Protein AF-A0A431K4P3-F1 (afdb_monomer_lite)

Secondary structure (DSSP, 8-state):
---------------SHHHHHHHHHHHHHHHHHHHH-SEEEEEESSHHHHHHHHHHHHHHHHHGGGS--TTS----EEEE-TTTTTSPEEEEETTEEEEES-TTTTHHHHTTT-SEEEEE--HHHHHH-HHHHHHHHHHHHHTT-EEEEEES-SHHHHTS----EEEEE-SSSS-----HHHHHHHHHHHHHHHHHHHHT----------

Sequence (210 aa):
MAPSISNDDEQQYPESSGLEDAKTQLDEAVHDAAASAQVLIFQCAHAQDRFTLGEHLSSQANTGHHQQREDQWPVDAYLDLSGHPDKPARCIVRGMVGYWRDLADGLPKALAGTSVLAIDAPEHMLDVMPVRLTRFIQWCVQRRIMVVVLVSETDRVLGLDLRGICVRTDSVLGNAGLHLDRLRDEALAVIAAAAAAAAKDPHQPTGDAT

Structure (mmCIF, N/CA/C/O backbone):
data_AF-A0A431K4P3-F1
#
_entry.id   AF-A0A431K4P3-F1
#
loop_
_atom_site.group_PDB
_atom_site.id
_atom_site.type_symbol
_atom_site.label_atom_id
_atom_site.label_alt_id
_atom_site.label_comp_id
_atom_site.label_asym_id
_atom_site.label_entity_id
_atom_site.label_seq_id
_atom_site.pdbx_PDB_ins_code
_atom_site.Cartn_x
_atom_site.Cartn_y
_atom_site.Cartn_z
_atom_site.occupancy
_atom_site.B_iso_or_equiv
_atom_site.auth_seq_id
_atom_site.auth_comp_id
_atom_site.auth_asym_id
_atom_site.auth_atom_id
_atom_site.pdbx_PDB_model_num
ATOM 1 N N . MET A 1 1 ? 31.086 44.481 -26.607 1.00 40.34 1 MET A N 1
ATOM 2 C CA . MET A 1 1 ? 29.851 43.896 -27.166 1.00 40.34 1 MET A CA 1
ATOM 3 C C . MET A 1 1 ? 29.844 42.425 -26.793 1.00 40.34 1 MET A C 1
ATOM 5 O O . MET A 1 1 ? 30.632 41.677 -27.349 1.00 40.34 1 MET A O 1
ATOM 9 N N . ALA A 1 2 ? 29.060 42.054 -25.783 1.00 36.22 2 ALA A N 1
ATOM 10 C CA . ALA A 1 2 ? 28.816 40.665 -25.394 1.00 36.22 2 ALA A CA 1
ATOM 11 C C . ALA A 1 2 ? 27.353 40.338 -25.746 1.00 36.22 2 ALA A C 1
ATOM 13 O O . ALA A 1 2 ? 26.522 41.245 -25.632 1.00 36.22 2 ALA A O 1
ATOM 14 N N . PRO A 1 3 ? 27.030 39.123 -26.218 1.00 41.56 3 PRO A N 1
ATOM 15 C CA . PRO A 1 3 ? 25.666 38.783 -26.592 1.00 41.56 3 PRO A CA 1
ATOM 16 C C . PRO A 1 3 ? 24.817 38.542 -25.339 1.00 41.56 3 PRO A C 1
ATOM 18 O O . PRO A 1 3 ? 25.223 37.824 -24.426 1.00 41.56 3 PRO A O 1
ATOM 21 N N . SER A 1 4 ? 23.637 39.159 -25.311 1.00 40.53 4 SER A N 1
ATOM 22 C CA . SER A 1 4 ? 22.581 38.880 -24.342 1.00 40.53 4 SER A CA 1
ATOM 23 C C . SER A 1 4 ? 21.963 37.520 -24.655 1.00 40.53 4 SER A C 1
ATOM 25 O O . SER A 1 4 ? 21.449 37.317 -25.752 1.00 40.53 4 SER A O 1
ATOM 27 N N . ILE A 1 5 ? 22.023 36.595 -23.700 1.00 39.78 5 ILE A N 1
ATOM 28 C CA . ILE A 1 5 ? 21.270 35.342 -23.739 1.00 39.78 5 ILE A CA 1
ATOM 29 C C . ILE A 1 5 ? 19.970 35.623 -22.983 1.00 39.78 5 ILE A C 1
ATOM 31 O O . ILE A 1 5 ? 19.994 35.816 -21.768 1.00 39.78 5 ILE A O 1
ATOM 35 N N . SER A 1 6 ? 18.861 35.736 -23.716 1.00 40.97 6 SER A N 1
ATOM 36 C CA . SER A 1 6 ? 17.519 35.698 -23.133 1.00 40.97 6 SER A CA 1
ATOM 37 C C . SER A 1 6 ? 17.274 34.290 -22.602 1.00 40.97 6 SER A C 1
ATOM 39 O O . SER A 1 6 ? 17.233 33.342 -23.380 1.00 40.97 6 SER A O 1
ATOM 41 N N . ASN A 1 7 ? 17.132 34.165 -21.285 1.00 43.28 7 ASN A N 1
ATOM 42 C CA . ASN A 1 7 ? 16.546 32.991 -20.649 1.00 43.28 7 ASN A CA 1
ATOM 43 C C . ASN A 1 7 ? 15.033 33.222 -20.571 1.00 43.28 7 ASN A C 1
ATOM 45 O O . ASN A 1 7 ? 14.545 33.666 -19.540 1.00 43.28 7 ASN A O 1
ATOM 49 N N . ASP A 1 8 ? 14.328 32.953 -21.666 1.00 47.56 8 ASP A N 1
ATOM 50 C CA . ASP A 1 8 ? 12.864 32.861 -21.703 1.00 47.56 8 ASP A CA 1
ATOM 51 C C . ASP A 1 8 ? 12.493 31.502 -22.308 1.00 47.56 8 ASP A C 1
ATOM 53 O O . ASP A 1 8 ? 12.030 31.408 -23.437 1.00 47.56 8 ASP A O 1
ATOM 57 N N . ASP A 1 9 ? 12.765 30.441 -21.552 1.00 41.78 9 ASP A N 1
ATOM 58 C CA . ASP A 1 9 ? 12.194 29.108 -21.759 1.00 41.78 9 ASP A CA 1
ATOM 59 C C . ASP A 1 9 ? 11.863 28.533 -20.371 1.00 41.78 9 ASP A C 1
ATOM 61 O O . ASP A 1 9 ? 12.439 27.550 -19.903 1.00 41.78 9 ASP A O 1
ATOM 65 N N . GLU A 1 10 ? 10.933 29.187 -19.665 1.00 39.03 10 GLU A N 1
ATOM 66 C CA . GLU A 1 10 ? 10.153 28.504 -18.633 1.00 39.03 10 GLU A CA 1
ATOM 67 C C . GLU A 1 10 ? 9.250 27.494 -19.349 1.00 39.03 10 GLU A C 1
ATOM 69 O O . GLU A 1 10 ? 8.136 27.793 -19.778 1.00 39.03 10 GLU A O 1
ATOM 74 N N . GLN A 1 11 ? 9.768 26.277 -19.522 1.00 37.75 11 GLN A N 1
ATOM 75 C CA . GLN A 1 11 ? 8.959 25.119 -19.873 1.00 37.75 11 GLN A CA 1
ATOM 76 C C . GLN A 1 11 ? 7.927 24.906 -18.766 1.00 37.75 11 GLN A C 1
ATOM 78 O O . GLN A 1 11 ? 8.226 24.406 -17.683 1.00 37.75 11 GLN A O 1
ATOM 83 N N . GLN A 1 12 ? 6.700 25.322 -19.049 1.00 35.88 12 GLN A N 1
ATOM 84 C CA . GLN A 1 12 ? 5.538 25.100 -18.209 1.00 35.88 12 GLN A CA 1
ATOM 85 C C . GLN A 1 12 ? 5.173 23.610 -18.290 1.00 35.88 12 GLN A C 1
ATOM 87 O O . GLN A 1 12 ? 4.535 23.160 -19.242 1.00 35.88 12 GLN A O 1
ATOM 92 N N . TYR A 1 13 ? 5.636 22.823 -17.318 1.00 39.59 13 TYR A N 1
ATOM 93 C CA . TYR A 1 13 ? 5.216 21.432 -17.163 1.00 39.59 13 TYR A CA 1
ATOM 94 C C . TYR A 1 13 ? 3.733 21.389 -16.738 1.00 39.59 13 TYR A C 1
ATOM 96 O O . TYR A 1 13 ? 3.335 22.136 -15.838 1.00 39.59 13 TYR A O 1
ATOM 104 N N . PRO A 1 14 ? 2.885 20.535 -17.339 1.00 39.19 14 PRO A N 1
ATOM 105 C CA . PRO A 1 14 ? 1.497 20.386 -16.918 1.00 39.19 14 PRO A CA 1
ATOM 106 C C . PRO A 1 14 ? 1.437 19.464 -15.685 1.00 39.19 14 PRO A C 1
ATOM 108 O O . PRO A 1 14 ? 1.146 18.282 -15.812 1.00 39.19 14 PRO A O 1
ATOM 111 N N . GLU A 1 15 ? 1.772 19.965 -14.491 1.00 44.50 15 GLU A N 1
ATOM 112 C CA . GLU A 1 15 ? 1.953 19.109 -13.297 1.00 44.50 15 GLU A CA 1
ATOM 113 C C . GLU A 1 15 ? 0.731 18.962 -12.372 1.00 44.50 15 GLU A C 1
ATOM 115 O O . GLU A 1 15 ? 0.772 18.141 -11.460 1.00 44.50 15 GLU A O 1
ATOM 120 N N . SER A 1 16 ? -0.369 19.703 -12.548 1.00 50.69 16 SER A N 1
ATOM 121 C CA . SER A 1 16 ? -1.383 19.790 -11.477 1.00 50.69 16 SER A CA 1
ATOM 122 C C . SER A 1 16 ? -2.697 19.043 -11.697 1.00 50.69 16 SER A C 1
ATOM 124 O O . SER A 1 16 ? -3.307 18.641 -10.710 1.00 50.69 16 SER A O 1
ATOM 126 N N . SER A 1 17 ? -3.165 18.836 -12.932 1.00 56.09 17 SER A N 1
ATOM 127 C CA . SER A 1 17 ? -4.518 18.281 -13.135 1.00 56.09 17 SER A CA 1
ATOM 128 C C . SER A 1 17 ? -4.618 16.824 -12.710 1.00 56.09 17 SER A C 1
ATOM 130 O O . SER A 1 17 ? -5.652 16.361 -12.255 1.00 56.09 17 SER A O 1
ATOM 132 N N . GLY A 1 18 ? -3.516 16.101 -12.819 1.00 61.09 18 GLY A N 1
ATOM 133 C CA . GLY A 1 18 ? -3.587 14.670 -12.744 1.00 61.09 18 GLY A CA 1
ATOM 134 C C . GLY A 1 18 ? -3.321 14.010 -11.421 1.00 61.09 18 GLY A C 1
ATOM 135 O O . GLY A 1 18 ? -3.970 13.034 -11.058 1.00 61.09 18 GLY A O 1
ATOM 136 N N . LEU A 1 19 ? -2.393 14.558 -10.654 1.00 64.50 19 LEU A N 1
ATOM 137 C CA . LEU A 1 19 ? -2.217 14.081 -9.297 1.00 64.50 19 LEU A CA 1
ATOM 138 C C . LEU A 1 19 ? -3.533 14.198 -8.506 1.00 64.50 19 LEU A C 1
ATOM 140 O O . LEU A 1 19 ? -3.860 13.304 -7.733 1.00 64.50 19 LEU A O 1
ATOM 144 N N . GLU A 1 20 ? -4.298 15.269 -8.724 1.00 69.50 20 GLU A N 1
ATOM 145 C CA . GLU A 1 20 ? -5.609 15.458 -8.096 1.00 69.50 20 GLU A CA 1
ATOM 146 C C . GLU A 1 20 ? -6.648 14.439 -8.587 1.00 69.50 20 GLU A C 1
ATOM 148 O O . GLU A 1 20 ? -7.388 13.890 -7.770 1.00 69.50 20 GLU A O 1
ATOM 153 N N . ASP A 1 21 ? -6.647 14.097 -9.877 1.00 67.94 21 ASP A N 1
ATOM 154 C CA . ASP A 1 21 ? -7.503 13.032 -10.412 1.00 67.94 21 ASP A CA 1
ATOM 155 C C . ASP A 1 21 ? -7.153 11.664 -9.804 1.00 67.94 21 ASP A C 1
ATOM 157 O O . ASP A 1 21 ? -8.038 10.926 -9.377 1.00 67.94 21 ASP A O 1
ATOM 161 N N . ALA A 1 22 ? -5.863 11.329 -9.705 1.00 66.62 22 ALA A N 1
ATOM 162 C CA . ALA A 1 22 ? -5.399 10.067 -9.127 1.00 66.62 22 ALA A CA 1
ATOM 163 C C . ALA A 1 22 ? -5.716 9.960 -7.627 1.00 66.62 22 ALA A C 1
ATOM 165 O O . ALA A 1 22 ? -6.103 8.893 -7.155 1.00 66.62 22 ALA A O 1
ATOM 166 N N . LYS A 1 23 ? -5.590 11.067 -6.882 1.00 71.81 23 LYS A N 1
ATOM 167 C CA . LYS A 1 23 ? -6.019 11.151 -5.478 1.00 71.81 23 LYS A CA 1
ATOM 168 C C . LYS A 1 23 ? -7.516 10.913 -5.345 1.00 71.81 23 LYS A C 1
ATOM 170 O O . LYS A 1 23 ? -7.914 10.067 -4.557 1.00 71.81 23 LYS A O 1
ATOM 175 N N . THR A 1 24 ? -8.318 11.602 -6.156 1.00 72.69 24 THR A N 1
ATOM 176 C CA . THR A 1 24 ? -9.780 11.460 -6.149 1.00 72.69 24 THR A CA 1
ATOM 177 C C . THR A 1 24 ? -10.187 10.017 -6.445 1.00 72.69 24 THR A C 1
ATOM 179 O O . THR A 1 24 ? -10.968 9.430 -5.705 1.00 72.69 24 THR A O 1
ATOM 182 N N . GLN A 1 25 ? -9.591 9.402 -7.470 1.00 69.62 25 GLN A N 1
ATOM 183 C CA . GLN A 1 25 ? -9.840 8.000 -7.814 1.00 69.62 25 GLN A CA 1
ATOM 184 C C . GLN A 1 25 ? -9.421 7.040 -6.700 1.00 69.62 25 GLN A C 1
ATOM 186 O O . GLN A 1 25 ? -10.107 6.048 -6.455 1.00 69.62 25 GLN A O 1
ATOM 191 N N . LEU A 1 26 ? -8.293 7.306 -6.036 1.00 73.31 26 LEU A N 1
ATOM 192 C CA . LEU A 1 26 ? -7.864 6.508 -4.898 1.00 73.31 26 LEU A CA 1
ATOM 193 C C . LEU A 1 26 ? -8.853 6.646 -3.737 1.00 73.31 26 LEU A C 1
ATOM 195 O O . LEU A 1 26 ? -9.257 5.627 -3.194 1.00 73.31 26 LEU A O 1
ATOM 199 N N . ASP A 1 27 ? -9.269 7.861 -3.383 1.00 73.25 27 ASP A N 1
ATOM 200 C CA . ASP A 1 27 ? -10.229 8.109 -2.302 1.00 73.25 27 ASP A CA 1
ATOM 201 C C . ASP A 1 27 ? -11.578 7.416 -2.574 1.00 73.25 27 ASP A C 1
ATOM 203 O O . ASP A 1 27 ? -12.105 6.729 -1.696 1.00 73.25 27 ASP A O 1
ATOM 207 N N . GLU A 1 28 ? -12.102 7.509 -3.801 1.00 72.06 28 GLU A N 1
ATOM 208 C CA . GLU A 1 28 ? -13.325 6.811 -4.227 1.00 72.06 28 GLU A CA 1
ATOM 209 C C . GLU A 1 28 ? -13.169 5.287 -4.144 1.00 72.06 28 GLU A C 1
ATOM 211 O O . GLU A 1 28 ? -13.975 4.599 -3.513 1.00 72.06 28 GLU A O 1
ATOM 216 N N . ALA A 1 29 ? -12.090 4.748 -4.718 1.00 69.81 29 ALA A N 1
ATOM 217 C CA . ALA A 1 29 ? -11.811 3.317 -4.698 1.00 69.81 29 ALA A CA 1
ATOM 218 C C . ALA A 1 29 ? -11.619 2.786 -3.276 1.00 69.81 29 ALA A C 1
ATOM 220 O O . ALA A 1 29 ? -12.004 1.657 -2.962 1.00 69.81 29 ALA A O 1
ATOM 221 N N . VAL A 1 30 ? -11.010 3.593 -2.410 1.00 69.12 30 VAL A N 1
ATOM 222 C CA . VAL A 1 30 ? -10.810 3.262 -1.010 1.00 69.12 30 VAL A CA 1
ATOM 223 C C . VAL A 1 30 ? -12.144 3.270 -0.263 1.00 69.12 30 VAL A C 1
ATOM 225 O O . VAL A 1 30 ? -12.392 2.358 0.523 1.00 69.12 30 VAL A O 1
ATOM 228 N N . HIS A 1 31 ? -13.032 4.223 -0.542 1.00 71.75 31 HIS A N 1
ATOM 229 C CA . HIS A 1 31 ? -14.379 4.248 0.024 1.00 71.75 31 HIS A CA 1
ATOM 230 C C . HIS A 1 31 ? -15.193 3.003 -0.375 1.00 71.75 31 HIS A C 1
ATOM 232 O O . HIS A 1 31 ? -15.767 2.324 0.483 1.00 71.75 31 HIS A O 1
ATOM 238 N N . ASP A 1 32 ? -15.172 2.644 -1.660 1.00 66.25 32 ASP A N 1
ATOM 239 C CA . ASP A 1 32 ? -15.864 1.466 -2.195 1.00 66.25 32 ASP A CA 1
ATOM 240 C C . ASP A 1 32 ? -15.286 0.156 -1.645 1.00 66.25 32 ASP A C 1
ATOM 242 O O . ASP A 1 32 ? -16.020 -0.770 -1.265 1.00 66.25 32 ASP A O 1
ATOM 246 N N . ALA A 1 33 ? -13.957 0.071 -1.560 1.00 65.50 33 ALA A N 1
ATOM 247 C CA . ALA A 1 33 ? -13.279 -1.070 -0.971 1.00 65.50 33 ALA A CA 1
ATOM 248 C C . ALA A 1 33 ? -13.563 -1.154 0.531 1.00 65.50 33 ALA A C 1
ATOM 250 O O . ALA A 1 33 ? -13.959 -2.215 0.991 1.00 65.50 33 ALA A O 1
ATOM 251 N N . ALA A 1 34 ? -13.526 -0.072 1.305 1.00 66.00 34 ALA A N 1
ATOM 252 C CA . ALA A 1 34 ? -13.855 -0.121 2.732 1.00 66.00 34 ALA A CA 1
ATOM 253 C C . ALA A 1 34 ? -15.234 -0.762 3.014 1.00 66.00 34 ALA A C 1
ATOM 255 O O . ALA A 1 34 ? -15.400 -1.452 4.025 1.00 66.00 34 ALA A O 1
ATOM 256 N N . ALA A 1 35 ? -16.198 -0.605 2.098 1.00 65.19 35 ALA A N 1
ATOM 257 C CA . ALA A 1 35 ? -17.514 -1.235 2.177 1.00 65.19 35 ALA A CA 1
ATOM 258 C C . ALA A 1 35 ? -17.552 -2.720 1.750 1.00 65.19 35 ALA A C 1
ATOM 260 O O . ALA A 1 35 ? -18.448 -3.452 2.180 1.00 65.19 35 ALA A O 1
ATOM 261 N N . SER A 1 36 ? -16.620 -3.187 0.910 1.00 64.31 36 SER A N 1
ATOM 262 C CA . SER A 1 36 ? -16.746 -4.467 0.184 1.00 64.31 36 SER A CA 1
ATOM 263 C C . SER A 1 36 ? -15.488 -5.359 0.134 1.00 64.31 36 SER A C 1
ATOM 265 O O . SER A 1 36 ? -15.610 -6.573 -0.050 1.00 64.31 36 SER A O 1
ATOM 267 N N . ALA A 1 37 ? -14.293 -4.808 0.350 1.00 62.53 37 ALA A N 1
ATOM 268 C CA . ALA A 1 37 ? -12.992 -5.470 0.288 1.00 62.53 37 ALA A CA 1
ATOM 269 C C . ALA A 1 37 ? -11.938 -4.830 1.217 1.00 62.53 37 ALA A C 1
ATOM 271 O O . ALA A 1 37 ? -11.748 -3.626 1.280 1.00 62.53 37 ALA A O 1
ATOM 272 N N . GLN A 1 38 ? -11.148 -5.653 1.904 1.00 77.25 38 GLN A N 1
ATOM 273 C CA . GLN A 1 38 ? -10.113 -5.150 2.824 1.00 77.25 38 GLN A CA 1
ATOM 274 C C . GLN A 1 38 ? -8.743 -4.949 2.154 1.00 77.25 38 GLN A C 1
ATOM 276 O O . GLN A 1 38 ? -7.792 -4.547 2.821 1.00 77.25 38 GLN A O 1
ATOM 281 N N . VAL A 1 39 ? -8.635 -5.243 0.855 1.00 83.75 39 VAL A N 1
ATOM 282 C CA . VAL A 1 39 ? -7.426 -5.043 0.048 1.00 83.75 39 VAL A CA 1
ATOM 283 C C . VAL A 1 39 ? -7.808 -4.305 -1.229 1.00 83.75 39 VAL A C 1
ATOM 285 O O . VAL A 1 39 ? -8.701 -4.747 -1.952 1.00 83.75 39 VAL A O 1
ATOM 288 N N . LEU A 1 40 ? -7.108 -3.212 -1.507 1.00 84.31 40 LEU A N 1
ATOM 289 C CA . LEU A 1 40 ? -7.169 -2.445 -2.740 1.00 84.31 40 LEU A CA 1
ATOM 290 C C . LEU A 1 40 ? -5.795 -2.505 -3.411 1.00 84.31 40 LEU A C 1
ATOM 292 O O . LEU A 1 40 ? -4.793 -2.160 -2.795 1.00 84.31 40 LEU A O 1
ATOM 296 N N . ILE A 1 41 ? -5.737 -2.938 -4.664 1.00 84.25 41 ILE A N 1
ATOM 297 C CA . ILE A 1 41 ? -4.525 -2.927 -5.485 1.00 84.25 41 ILE A CA 1
ATOM 298 C C . ILE A 1 41 ? -4.677 -1.782 -6.474 1.00 84.25 41 ILE A C 1
ATOM 300 O O . ILE A 1 41 ? -5.547 -1.836 -7.340 1.00 84.25 41 ILE A O 1
ATOM 304 N N . PHE A 1 42 ? -3.842 -0.762 -6.347 1.00 83.69 42 PHE A N 1
ATOM 305 C CA . PHE A 1 42 ? -3.864 0.414 -7.197 1.00 83.69 42 PHE A CA 1
ATOM 306 C C . PHE A 1 42 ? -2.677 0.361 -8.158 1.00 83.69 42 PHE A C 1
ATOM 308 O O . PHE A 1 42 ? -1.520 0.482 -7.749 1.00 83.69 42 PHE A O 1
ATOM 315 N N . GLN A 1 43 ? -2.962 0.125 -9.437 1.00 82.94 43 GLN A N 1
ATOM 316 C CA . GLN A 1 43 ? -1.948 0.129 -10.481 1.00 82.94 43 GLN A CA 1
ATOM 317 C C . GLN A 1 43 ? -1.781 1.529 -11.042 1.00 82.94 43 GLN A C 1
ATOM 319 O O . GLN A 1 43 ? -2.727 2.076 -11.608 1.00 82.94 43 GLN A O 1
ATOM 324 N N . CYS A 1 44 ? -0.561 2.046 -10.971 1.00 75.81 44 CYS A N 1
ATOM 325 C CA . CYS A 1 44 ? -0.170 3.238 -11.704 1.00 75.81 44 CYS A CA 1
ATOM 326 C C . CYS A 1 44 ? 0.490 2.826 -13.021 1.00 75.81 44 CYS A C 1
ATOM 328 O O . CYS A 1 44 ? 1.469 2.079 -13.011 1.00 75.81 44 CYS A O 1
ATOM 330 N N . ALA A 1 45 ? -0.009 3.333 -14.149 1.00 69.69 45 ALA A N 1
ATOM 331 C CA . ALA A 1 45 ? 0.592 3.063 -15.457 1.00 69.69 45 ALA A CA 1
ATOM 332 C C . ALA A 1 45 ? 2.041 3.570 -15.580 1.00 69.69 45 ALA A C 1
ATOM 334 O O . ALA A 1 45 ? 2.837 2.956 -16.290 1.00 69.69 45 ALA A O 1
ATOM 335 N N . HIS A 1 46 ? 2.403 4.648 -14.871 1.00 73.81 46 HIS A N 1
ATOM 336 C CA . HIS A 1 46 ? 3.768 5.180 -14.855 1.00 73.81 46 HIS A CA 1
ATOM 337 C C . HIS A 1 46 ? 4.388 5.149 -13.464 1.00 73.81 46 HIS A C 1
ATOM 339 O O . HIS A 1 46 ? 3.750 5.463 -12.458 1.00 73.81 46 HIS A O 1
ATOM 345 N N . ALA A 1 47 ? 5.692 4.867 -13.423 1.00 76.69 47 ALA A N 1
ATOM 346 C CA . ALA A 1 47 ? 6.476 4.893 -12.191 1.00 76.69 47 ALA A CA 1
ATOM 347 C C . ALA A 1 47 ? 6.460 6.274 -11.511 1.00 76.69 47 ALA A C 1
ATOM 349 O O . ALA A 1 47 ? 6.486 6.347 -10.285 1.00 76.69 47 ALA A O 1
ATOM 350 N N . GLN A 1 48 ? 6.384 7.356 -12.294 1.00 78.62 48 GLN A N 1
ATOM 351 C CA . GLN A 1 48 ? 6.297 8.717 -11.763 1.00 78.62 48 GLN A CA 1
ATOM 352 C C . GLN A 1 48 ? 4.970 8.962 -11.032 1.00 78.62 48 GLN A C 1
ATOM 354 O O . GLN A 1 48 ? 4.977 9.534 -9.948 1.00 78.62 48 GLN A O 1
ATOM 359 N N . ASP A 1 49 ? 3.850 8.482 -11.578 1.00 76.69 49 ASP A N 1
ATOM 360 C CA . ASP A 1 49 ? 2.534 8.620 -10.943 1.00 76.69 49 ASP A CA 1
ATOM 361 C C . ASP A 1 49 ? 2.485 7.832 -9.631 1.00 76.69 49 ASP A C 1
ATOM 363 O O . ASP A 1 49 ? 2.016 8.340 -8.612 1.00 76.69 49 ASP A O 1
ATOM 367 N N . ARG A 1 50 ? 3.050 6.613 -9.627 1.00 85.19 50 ARG A N 1
ATOM 368 C CA . ARG A 1 50 ? 3.237 5.823 -8.402 1.00 85.19 50 ARG A CA 1
ATOM 369 C C . ARG A 1 50 ? 4.065 6.582 -7.375 1.00 85.19 50 ARG A C 1
ATOM 371 O O . ARG A 1 50 ? 3.657 6.662 -6.225 1.00 85.19 50 ARG A O 1
ATOM 378 N N . PHE A 1 51 ? 5.198 7.147 -7.790 1.00 83.62 51 PHE A N 1
ATOM 379 C CA . PHE A 1 51 ? 6.081 7.898 -6.904 1.00 83.62 51 PHE A CA 1
ATOM 380 C C . PHE A 1 51 ? 5.362 9.097 -6.277 1.00 83.62 51 PHE A C 1
ATOM 382 O O . PHE A 1 51 ? 5.369 9.251 -5.059 1.00 83.62 51 PHE A O 1
ATOM 389 N N . THR A 1 52 ? 4.685 9.915 -7.085 1.00 83.19 52 THR A N 1
ATOM 390 C CA . THR A 1 52 ? 3.971 11.094 -6.585 1.00 83.19 52 THR A CA 1
ATOM 391 C C . THR A 1 52 ? 2.805 10.706 -5.664 1.00 83.19 52 THR A C 1
ATOM 393 O O . THR A 1 52 ? 2.583 11.360 -4.642 1.00 83.19 52 THR A O 1
ATOM 396 N N . LEU A 1 53 ? 2.081 9.625 -5.972 1.00 84.25 53 LEU A N 1
ATOM 397 C CA . LEU A 1 53 ? 1.029 9.102 -5.099 1.00 84.25 53 LEU A CA 1
ATOM 398 C C . LEU A 1 53 ? 1.604 8.531 -3.792 1.00 84.25 53 LEU A C 1
ATOM 400 O O . LEU A 1 53 ? 1.068 8.796 -2.717 1.00 84.25 53 LEU A O 1
ATOM 404 N N . GLY A 1 54 ? 2.725 7.814 -3.862 1.00 88.62 54 GLY A N 1
ATOM 405 C CA . GLY A 1 54 ? 3.457 7.313 -2.701 1.00 88.62 54 GLY A CA 1
ATOM 406 C C . GLY A 1 54 ? 3.914 8.441 -1.775 1.00 88.62 54 GLY A C 1
ATOM 407 O O . GLY A 1 54 ? 3.658 8.394 -0.572 1.00 88.62 54 GLY A O 1
ATOM 408 N N . GLU A 1 55 ? 4.484 9.515 -2.326 1.00 87.94 55 GLU A N 1
ATOM 409 C CA . GLU A 1 55 ? 4.850 10.723 -1.574 1.00 87.94 55 GLU A CA 1
ATOM 410 C C . GLU A 1 55 ? 3.634 11.371 -0.896 1.00 87.94 55 GLU A C 1
ATOM 412 O O . GLU A 1 55 ? 3.703 11.765 0.273 1.00 87.94 55 GLU A O 1
ATOM 417 N N . HIS A 1 56 ? 2.493 11.430 -1.587 1.00 86.12 56 HIS A N 1
ATOM 418 C CA . HIS A 1 56 ? 1.256 11.947 -1.009 1.00 86.12 56 HIS A CA 1
ATOM 419 C C . HIS A 1 56 ? 0.780 11.114 0.193 1.00 86.12 56 HIS A C 1
ATOM 421 O O . HIS A 1 56 ? 0.511 11.672 1.259 1.00 86.12 56 HIS A O 1
ATOM 427 N N . LEU A 1 57 ? 0.725 9.788 0.058 1.00 89.69 57 LEU A N 1
ATOM 428 C CA . LEU A 1 57 ? 0.258 8.887 1.120 1.00 89.69 57 LEU A CA 1
ATOM 429 C C . LEU A 1 57 ? 1.256 8.812 2.286 1.00 89.69 57 LEU A C 1
ATOM 431 O O . LEU A 1 57 ? 0.859 8.778 3.449 1.00 89.69 57 LEU A O 1
ATOM 435 N N . SER A 1 58 ? 2.556 8.873 1.988 1.00 91.31 58 SER A N 1
ATOM 436 C CA . SER A 1 58 ? 3.638 9.047 2.964 1.00 91.31 58 SER A CA 1
ATOM 437 C C . SER A 1 58 ? 3.450 10.335 3.774 1.00 91.31 58 SER A C 1
ATOM 439 O O . SER A 1 58 ? 3.555 10.320 5.002 1.00 91.31 58 SER A O 1
ATOM 441 N N . SER A 1 59 ? 3.101 11.445 3.112 1.00 87.81 59 SER A N 1
ATOM 442 C CA . SER A 1 59 ? 2.808 12.722 3.770 1.00 87.81 59 SER A CA 1
ATOM 443 C C . SER A 1 59 ? 1.585 12.634 4.688 1.00 87.81 59 SER A C 1
ATOM 445 O O . SER A 1 59 ? 1.658 13.075 5.836 1.00 87.81 59 SER A O 1
ATOM 447 N N . GLN A 1 60 ? 0.498 11.996 4.240 1.00 86.88 60 GLN A N 1
ATOM 448 C CA . GLN A 1 60 ? -0.693 11.768 5.067 1.00 86.88 60 GLN A CA 1
ATOM 449 C C . GLN A 1 60 ? -0.390 10.916 6.310 1.00 86.88 60 GLN A C 1
ATOM 451 O O . GLN A 1 60 ? -0.740 11.296 7.429 1.00 86.88 60 GLN A O 1
ATOM 456 N N . ALA A 1 61 ? 0.331 9.802 6.137 1.00 88.81 61 ALA A N 1
ATOM 457 C CA . ALA A 1 61 ? 0.756 8.956 7.253 1.00 88.81 61 ALA A CA 1
ATOM 458 C C . ALA A 1 61 ? 1.642 9.720 8.250 1.00 88.81 61 ALA A C 1
ATOM 460 O O . ALA A 1 61 ? 1.688 9.381 9.435 1.00 88.81 61 ALA A O 1
ATOM 461 N N . ASN A 1 62 ? 2.351 10.752 7.782 1.00 87.06 62 ASN A N 1
ATOM 462 C CA . ASN A 1 62 ? 3.232 11.571 8.599 1.00 87.06 62 ASN A CA 1
ATOM 463 C C . ASN A 1 62 ? 2.501 12.683 9.375 1.00 87.06 62 ASN A C 1
ATOM 465 O O . ASN A 1 62 ? 2.891 12.994 10.498 1.00 87.06 62 ASN A O 1
ATOM 469 N N . THR A 1 63 ? 1.452 13.285 8.809 1.00 80.19 63 THR A N 1
ATOM 470 C CA . THR A 1 63 ? 0.656 14.329 9.485 1.00 80.19 63 THR A CA 1
ATOM 471 C C . THR A 1 63 ? -0.333 13.754 10.501 1.00 80.19 63 THR A C 1
ATOM 473 O O . THR A 1 63 ? -0.707 14.440 11.458 1.00 80.19 63 THR A O 1
ATOM 476 N N . GLY A 1 64 ? -0.712 12.481 10.340 1.00 65.50 64 GLY A N 1
ATOM 477 C CA . GLY A 1 64 ? -1.689 11.807 11.190 1.00 65.50 64 GLY A CA 1
ATOM 478 C C . GLY A 1 64 ? -3.085 12.440 11.104 1.00 65.50 64 GLY A C 1
ATOM 479 O O . GLY A 1 64 ? -3.332 13.384 10.355 1.00 65.50 64 GLY A O 1
ATOM 480 N N . HIS A 1 65 ? -4.019 11.954 11.924 1.00 62.16 65 HIS A N 1
ATOM 481 C CA . HIS A 1 65 ? -5.423 12.392 11.882 1.00 62.16 65 HIS A CA 1
ATOM 482 C C . HIS A 1 65 ? -5.668 13.870 12.246 1.00 62.16 65 HIS A C 1
ATOM 484 O O . HIS A 1 65 ? -6.786 14.354 12.111 1.00 62.16 65 HIS A O 1
ATOM 490 N N . HIS A 1 66 ? -4.666 14.608 12.734 1.00 54.72 66 HIS A N 1
ATOM 491 C CA . HIS A 1 66 ? -4.862 15.966 13.255 1.00 54.72 66 HIS A CA 1
ATOM 492 C C . HIS A 1 66 ? -4.993 17.055 12.179 1.00 54.72 66 HIS A C 1
ATOM 494 O O . HIS A 1 66 ? -5.417 18.162 12.505 1.00 54.72 66 HIS A O 1
ATOM 500 N N . GLN A 1 67 ? -4.624 16.773 10.926 1.00 55.75 67 GLN A N 1
ATOM 501 C CA . GLN A 1 67 ? -4.656 17.753 9.828 1.00 55.75 67 GLN A CA 1
ATOM 502 C C . GLN A 1 67 ? -5.353 17.244 8.560 1.00 55.75 67 GLN A C 1
ATOM 504 O O . GLN A 1 67 ? -5.341 17.934 7.540 1.00 55.75 67 GLN A O 1
ATOM 509 N N . GLN A 1 68 ? -5.956 16.056 8.599 1.00 59.47 68 GLN A N 1
ATOM 510 C CA . GLN A 1 68 ? -6.680 15.524 7.448 1.00 59.47 68 GLN A CA 1
ATOM 511 C C . GLN A 1 68 ? -7.991 16.289 7.246 1.00 59.47 68 GLN A C 1
ATOM 513 O O . GLN A 1 68 ? -8.723 16.558 8.199 1.00 59.47 68 GLN A O 1
ATOM 518 N N . ARG A 1 69 ? -8.265 16.675 5.994 1.00 56.59 69 ARG A N 1
ATOM 519 C CA . ARG A 1 69 ? -9.589 17.169 5.601 1.00 56.59 69 ARG A CA 1
ATOM 520 C C . ARG A 1 69 ? -10.597 16.038 5.783 1.00 56.59 69 ARG A C 1
ATOM 522 O O . ARG A 1 69 ? -10.271 14.897 5.477 1.00 56.59 69 ARG A O 1
ATOM 529 N N . GLU A 1 70 ? -11.809 16.366 6.229 1.00 57.62 70 GLU A N 1
ATOM 530 C CA . GLU A 1 70 ? -12.908 15.395 6.399 1.00 57.62 70 GLU A CA 1
ATOM 531 C C . GLU A 1 70 ? -13.238 14.638 5.099 1.00 57.62 70 GLU A C 1
ATOM 533 O O . GLU A 1 70 ? -13.778 13.536 5.149 1.00 57.62 70 GLU A O 1
ATOM 538 N N . ASP A 1 71 ? -12.853 15.207 3.954 1.00 57.56 71 ASP A N 1
ATOM 539 C CA . ASP A 1 71 ? -13.140 14.693 2.616 1.00 57.56 71 ASP A CA 1
ATOM 540 C C . ASP A 1 71 ? -12.054 13.743 2.066 1.00 57.56 71 ASP A C 1
ATOM 542 O O . ASP A 1 71 ? -12.220 13.220 0.970 1.00 57.56 71 ASP A O 1
ATOM 546 N N . GLN A 1 72 ? -10.932 13.550 2.775 1.00 63.69 72 GLN A N 1
ATOM 547 C CA . GLN A 1 72 ? -9.814 12.703 2.328 1.00 63.69 72 GLN A CA 1
ATOM 548 C C . GLN A 1 72 ? -9.733 11.431 3.159 1.00 63.69 72 GLN A C 1
ATOM 550 O O . GLN A 1 72 ? -9.826 11.480 4.391 1.00 63.69 72 GLN A O 1
ATOM 555 N N . TRP A 1 73 ? -9.513 10.288 2.508 1.00 66.75 73 TRP A N 1
ATOM 556 C CA . TRP A 1 73 ? -9.432 9.041 3.247 1.00 66.75 73 TRP A CA 1
ATOM 557 C C . TRP A 1 73 ? -8.114 8.950 4.026 1.00 66.75 73 TRP A C 1
ATOM 559 O O . TRP A 1 73 ? -7.035 9.138 3.458 1.00 66.75 73 TRP A O 1
ATOM 569 N N . PRO A 1 74 ? -8.148 8.655 5.336 1.00 73.75 74 PRO A N 1
ATOM 570 C CA . PRO A 1 74 ? -6.963 8.797 6.151 1.00 73.75 74 PRO A CA 1
ATOM 571 C C . PRO A 1 74 ? -6.019 7.598 6.021 1.00 73.75 74 PRO A C 1
ATOM 573 O O . PRO A 1 74 ? -6.305 6.518 6.537 1.00 73.75 74 PRO A O 1
ATOM 576 N N . VAL A 1 75 ? -4.843 7.782 5.412 1.00 84.50 75 VAL A N 1
ATOM 577 C CA . VAL A 1 75 ? -3.750 6.806 5.552 1.00 84.50 75 VAL A CA 1
ATOM 578 C C . VAL A 1 75 ? -3.097 6.954 6.927 1.00 84.50 75 VAL A C 1
ATOM 580 O O . VAL A 1 75 ? -2.460 7.961 7.225 1.00 84.50 75 VAL A O 1
ATOM 583 N N . ASP A 1 76 ? -3.249 5.931 7.770 1.00 88.25 76 ASP A N 1
ATOM 584 C CA . ASP A 1 76 ? -2.633 5.853 9.103 1.00 88.25 76 ASP A CA 1
ATOM 585 C C . ASP A 1 76 ? -1.159 5.446 9.045 1.00 88.25 76 ASP A C 1
ATOM 587 O O . ASP A 1 76 ? -0.348 5.845 9.890 1.00 88.25 76 ASP A O 1
ATOM 591 N N . ALA A 1 77 ? -0.838 4.585 8.082 1.00 93.75 77 ALA A N 1
ATOM 592 C CA . ALA A 1 77 ? 0.476 4.002 7.932 1.00 93.75 77 ALA A CA 1
ATOM 593 C C . ALA A 1 77 ? 0.879 3.881 6.463 1.00 93.75 77 ALA A C 1
ATOM 595 O O . ALA A 1 77 ? 0.070 3.520 5.610 1.00 93.75 77 ALA A O 1
ATOM 596 N N . TYR A 1 78 ? 2.155 4.125 6.192 1.00 96.25 78 TYR A N 1
ATOM 597 C CA . TYR A 1 78 ? 2.768 4.009 4.875 1.00 96.25 78 TYR A CA 1
ATOM 598 C C . TYR A 1 78 ? 4.011 3.127 4.964 1.00 96.25 78 TYR A C 1
ATOM 600 O O . TYR A 1 78 ? 4.947 3.464 5.687 1.00 96.25 78 TYR A O 1
ATOM 608 N N . LEU A 1 79 ? 4.025 2.013 4.238 1.00 97.25 79 LEU A N 1
ATOM 609 C CA . LEU A 1 79 ? 5.111 1.042 4.173 1.00 97.25 79 LEU A CA 1
ATOM 610 C C . LEU A 1 79 ? 5.737 1.063 2.777 1.00 97.25 79 LEU A C 1
ATOM 612 O O . LEU A 1 79 ? 5.135 0.609 1.813 1.00 97.25 79 LEU A O 1
ATOM 616 N N . ASP A 1 80 ? 6.972 1.534 2.696 1.00 96.81 80 ASP A N 1
ATOM 617 C CA . ASP A 1 80 ? 7.789 1.508 1.489 1.00 96.81 80 ASP A CA 1
ATOM 618 C C . ASP A 1 80 ? 8.666 0.251 1.478 1.00 96.81 80 ASP A C 1
ATOM 620 O O . ASP A 1 80 ? 9.524 0.049 2.352 1.00 96.81 80 ASP A O 1
ATOM 624 N N . LEU A 1 81 ? 8.430 -0.599 0.479 1.00 96.00 81 LEU A N 1
ATOM 625 C CA . LEU A 1 81 ? 9.162 -1.840 0.243 1.00 96.00 81 LEU A CA 1
ATOM 626 C C . LEU A 1 81 ? 10.238 -1.702 -0.841 1.00 96.00 81 LEU A C 1
ATOM 628 O O . LEU A 1 81 ? 10.838 -2.707 -1.227 1.00 96.00 81 LEU A O 1
ATOM 632 N N . SER A 1 82 ? 10.551 -0.483 -1.290 1.00 91.94 82 SER A N 1
ATOM 633 C CA . SER A 1 82 ? 11.573 -0.228 -2.307 1.00 91.94 82 SER A CA 1
ATOM 634 C C . SER A 1 82 ? 12.928 -0.821 -1.905 1.00 91.94 82 SER A C 1
ATOM 636 O O . SER A 1 82 ? 13.620 -0.342 -1.004 1.00 91.94 82 SER A O 1
ATOM 638 N N . GLY A 1 83 ? 13.338 -1.884 -2.601 1.00 90.62 83 GLY A N 1
ATOM 639 C CA . GLY A 1 83 ? 14.588 -2.600 -2.332 1.00 90.62 83 GLY A CA 1
ATOM 640 C C . GLY A 1 83 ? 14.549 -3.548 -1.126 1.00 90.62 83 GLY A C 1
ATOM 641 O O . GLY A 1 83 ? 15.586 -4.109 -0.774 1.00 90.62 83 GLY A O 1
ATOM 642 N N . HIS A 1 84 ? 13.392 -3.765 -0.500 1.00 93.88 84 HIS A N 1
ATOM 643 C CA . HIS A 1 84 ? 13.176 -4.870 0.435 1.00 93.88 84 HIS A CA 1
ATOM 644 C C . HIS A 1 84 ? 13.012 -6.179 -0.359 1.00 93.88 84 HIS A C 1
ATOM 646 O O . HIS A 1 84 ? 12.272 -6.181 -1.341 1.00 93.88 84 HIS A O 1
ATOM 652 N N . PRO A 1 85 ? 13.670 -7.296 0.006 1.00 91.94 85 PRO A N 1
ATOM 653 C CA . PRO A 1 85 ? 14.283 -7.602 1.305 1.00 91.94 85 PRO A CA 1
ATOM 654 C C . PRO A 1 85 ? 15.764 -7.244 1.490 1.00 91.94 85 PRO A C 1
ATOM 656 O O . PRO A 1 85 ? 16.280 -7.399 2.597 1.00 91.94 85 PRO A O 1
ATOM 659 N N . ASP A 1 86 ? 16.461 -6.760 0.460 1.00 93.50 86 ASP A N 1
ATOM 660 C CA . ASP A 1 86 ? 17.903 -6.468 0.551 1.00 93.50 86 ASP A CA 1
ATOM 661 C C . ASP A 1 86 ? 18.211 -5.292 1.488 1.00 93.50 86 ASP A C 1
ATOM 663 O O . ASP A 1 86 ? 19.299 -5.187 2.064 1.00 93.50 86 ASP A O 1
ATOM 667 N N . LYS A 1 87 ? 17.231 -4.404 1.666 1.00 93.81 87 LYS A N 1
ATOM 668 C CA . LYS A 1 87 ? 17.262 -3.274 2.593 1.00 93.81 87 LYS A CA 1
ATOM 669 C C . LYS A 1 87 ? 16.088 -3.357 3.577 1.00 93.81 87 LYS A C 1
ATOM 671 O O . LYS A 1 87 ? 15.047 -3.934 3.255 1.00 93.81 87 LYS A O 1
ATOM 676 N N . PRO A 1 88 ? 16.222 -2.792 4.791 1.00 94.75 88 PRO A N 1
ATOM 677 C CA . PRO A 1 88 ? 15.082 -2.634 5.687 1.00 94.75 88 PRO A CA 1
ATOM 678 C C . PRO A 1 88 ? 13.963 -1.838 5.002 1.00 94.75 88 PRO A C 1
ATOM 680 O O . PRO A 1 88 ? 14.239 -0.793 4.418 1.00 94.75 88 PRO A O 1
ATOM 683 N N . ALA A 1 89 ? 12.724 -2.310 5.112 1.00 96.00 89 ALA A N 1
ATOM 684 C CA . ALA A 1 89 ? 11.548 -1.574 4.670 1.00 96.00 89 ALA A CA 1
ATOM 685 C C . ALA A 1 89 ? 11.353 -0.335 5.544 1.00 96.00 89 ALA A C 1
ATOM 687 O O . ALA A 1 89 ? 11.471 -0.420 6.771 1.00 96.00 89 ALA A O 1
ATOM 688 N N . ARG A 1 90 ? 11.041 0.806 4.936 1.00 96.38 90 ARG A N 1
ATOM 689 C CA . ARG A 1 90 ? 10.726 2.036 5.667 1.00 96.38 90 ARG A CA 1
ATOM 690 C C . ARG A 1 90 ? 9.232 2.049 5.956 1.00 96.38 90 ARG A C 1
ATOM 692 O O . ARG A 1 90 ? 8.441 1.835 5.050 1.00 96.38 90 ARG A O 1
ATOM 699 N N . CYS A 1 91 ? 8.830 2.324 7.192 1.00 96.25 91 CYS A N 1
ATOM 700 C CA . CYS A 1 91 ? 7.417 2.495 7.519 1.00 96.25 91 CYS A CA 1
ATOM 701 C C . CYS A 1 91 ? 7.196 3.761 8.346 1.00 96.25 91 CYS A C 1
ATOM 703 O O . CYS A 1 91 ? 7.981 4.077 9.241 1.00 96.25 91 CYS A O 1
ATOM 705 N N . ILE A 1 92 ? 6.134 4.486 8.018 1.00 94.88 92 ILE A N 1
ATOM 706 C CA . ILE A 1 92 ? 5.623 5.634 8.756 1.00 94.88 92 ILE A CA 1
ATOM 707 C C . ILE A 1 92 ? 4.307 5.195 9.370 1.00 94.88 92 ILE A C 1
ATOM 709 O O . ILE A 1 92 ? 3.442 4.714 8.649 1.00 94.88 92 ILE A O 1
ATOM 713 N N . VAL A 1 93 ? 4.136 5.369 10.674 1.00 92.38 93 VAL A N 1
ATOM 714 C CA . VAL A 1 93 ? 2.864 5.116 11.352 1.00 92.38 93 VAL A CA 1
ATOM 715 C C . VAL A 1 93 ? 2.523 6.336 12.187 1.00 92.38 93 VAL A C 1
ATOM 717 O O . VAL A 1 93 ? 3.192 6.601 13.187 1.00 92.38 93 VAL A O 1
ATOM 720 N N . ARG A 1 94 ? 1.498 7.088 11.776 1.00 87.62 94 ARG A N 1
ATOM 721 C CA . ARG A 1 94 ? 0.990 8.271 12.495 1.00 87.62 94 ARG A CA 1
ATOM 722 C C . ARG A 1 94 ? 2.097 9.254 12.904 1.00 87.62 94 ARG A C 1
ATOM 724 O O . ARG A 1 94 ? 2.208 9.632 14.069 1.00 87.62 94 ARG A O 1
ATOM 731 N N . GLY A 1 95 ? 2.960 9.611 11.956 1.00 87.81 95 GLY A N 1
ATOM 732 C CA . GLY A 1 95 ? 4.094 10.521 12.167 1.00 87.81 95 GLY A CA 1
ATOM 733 C C . GLY A 1 95 ? 5.368 9.879 12.721 1.00 87.81 95 GLY A C 1
ATOM 734 O O . GLY A 1 95 ? 6.407 10.535 12.773 1.00 87.81 95 GLY A O 1
ATOM 735 N N . MET A 1 96 ? 5.341 8.603 13.113 1.00 89.94 96 MET A N 1
ATOM 736 C CA . MET A 1 96 ? 6.535 7.897 13.584 1.00 89.94 96 MET A CA 1
ATOM 737 C C . MET A 1 96 ? 7.183 7.104 12.453 1.00 89.94 96 MET A C 1
ATOM 739 O O . MET A 1 96 ? 6.570 6.198 11.895 1.00 89.94 96 MET A O 1
ATOM 743 N N . VAL A 1 97 ? 8.445 7.408 12.151 1.00 93.06 97 VAL A N 1
ATOM 744 C CA . VAL A 1 97 ? 9.230 6.705 11.128 1.00 93.06 97 VAL A CA 1
ATOM 745 C C . VAL A 1 97 ? 10.056 5.589 11.765 1.00 93.06 97 VAL A C 1
ATOM 747 O O . VAL A 1 97 ? 10.740 5.807 12.766 1.00 93.06 97 VAL A O 1
ATOM 750 N N . GLY A 1 98 ? 10.063 4.412 11.147 1.00 93.31 98 GLY A N 1
ATOM 751 C CA . GLY A 1 98 ? 10.972 3.324 11.489 1.00 93.31 98 GLY A CA 1
ATOM 752 C C . GLY A 1 98 ? 11.399 2.502 10.275 1.00 93.31 98 GLY A C 1
ATOM 753 O O . GLY A 1 98 ? 10.947 2.727 9.150 1.00 93.31 98 GLY A O 1
ATOM 754 N N . TYR A 1 99 ? 12.286 1.538 10.519 1.00 95.38 99 TYR A N 1
ATOM 755 C CA . TYR A 1 99 ? 12.864 0.676 9.490 1.00 95.38 99 TYR A CA 1
ATOM 756 C C . TYR A 1 99 ? 12.861 -0.783 9.955 1.00 95.38 99 TYR A C 1
ATOM 758 O O . TYR A 1 99 ? 13.387 -1.088 11.027 1.00 95.38 99 TYR A O 1
ATOM 766 N N . TRP A 1 100 ? 12.311 -1.692 9.149 1.00 92.12 100 TRP A N 1
ATOM 767 C CA . TRP A 1 100 ? 12.098 -3.093 9.520 1.00 92.12 100 TRP A CA 1
ATOM 768 C C . TRP A 1 100 ? 12.732 -4.054 8.518 1.00 92.12 100 TRP A C 1
ATOM 770 O O . TRP A 1 100 ? 12.449 -4.021 7.325 1.00 92.12 100 TRP A O 1
ATOM 780 N N . ARG A 1 101 ? 13.599 -4.945 9.012 1.00 89.94 101 ARG A N 1
ATOM 781 C CA . ARG A 1 101 ? 14.164 -6.046 8.208 1.00 89.94 101 ARG A CA 1
ATOM 782 C C . ARG A 1 101 ? 13.255 -7.265 8.143 1.00 89.94 101 ARG A C 1
ATOM 784 O O . ARG A 1 101 ? 13.322 -8.008 7.175 1.00 89.94 101 ARG A O 1
ATOM 791 N N . ASP A 1 102 ? 12.451 -7.481 9.175 1.00 85.81 102 ASP A N 1
ATOM 792 C CA . ASP A 1 102 ? 11.474 -8.558 9.213 1.00 85.81 102 ASP A CA 1
ATOM 793 C C . ASP A 1 102 ? 10.095 -7.950 9.449 1.00 85.81 102 ASP A C 1
ATOM 795 O O . ASP A 1 102 ? 9.833 -7.390 10.510 1.00 85.81 102 ASP A O 1
ATOM 799 N N . LEU A 1 103 ? 9.219 -8.038 8.448 1.00 84.75 103 LEU A N 1
ATOM 800 C CA . LEU A 1 103 ? 7.855 -7.517 8.549 1.00 84.75 103 LEU A CA 1
ATOM 801 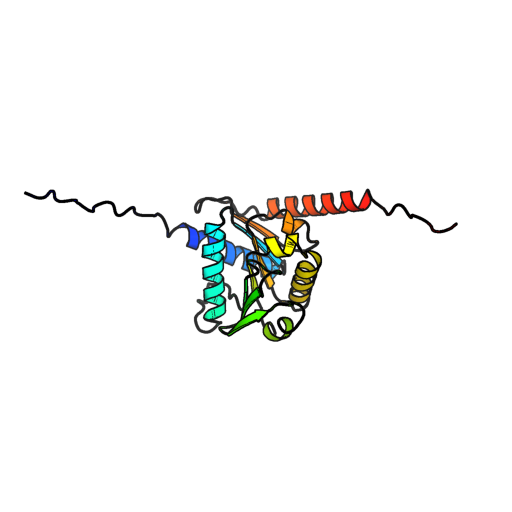C C . LEU A 1 103 ? 6.990 -8.333 9.524 1.00 84.75 103 LEU A C 1
ATOM 803 O O . LEU A 1 103 ? 5.934 -7.861 9.938 1.00 84.75 103 LEU A O 1
ATOM 807 N N . ALA A 1 104 ? 7.413 -9.546 9.896 1.00 79.69 104 ALA A N 1
ATOM 808 C CA . ALA A 1 104 ? 6.712 -10.370 10.875 1.00 79.69 104 ALA A CA 1
ATOM 809 C C . ALA A 1 104 ? 7.073 -10.011 12.327 1.00 79.69 104 ALA A C 1
ATOM 811 O O . ALA A 1 104 ? 6.294 -10.325 13.231 1.00 79.69 104 ALA A O 1
ATOM 812 N N . ASP A 1 105 ? 8.209 -9.344 12.560 1.00 79.81 105 ASP A N 1
ATOM 813 C CA . ASP A 1 105 ? 8.683 -8.990 13.899 1.00 79.81 105 ASP A CA 1
ATOM 814 C C . ASP A 1 105 ? 8.666 -7.471 14.134 1.00 79.81 105 ASP A C 1
ATOM 816 O O . ASP A 1 105 ? 9.179 -6.668 13.358 1.00 79.81 105 ASP A O 1
ATOM 820 N N . GLY A 1 106 ? 8.039 -7.046 15.229 1.00 79.06 106 GLY A N 1
ATOM 821 C CA . GLY A 1 106 ? 7.937 -5.636 15.620 1.00 79.06 106 GLY A CA 1
ATOM 822 C C . GLY A 1 106 ? 6.941 -4.788 14.814 1.00 79.06 106 GLY A C 1
ATOM 823 O O . GLY A 1 106 ? 6.145 -4.080 15.433 1.00 79.06 106 GLY A O 1
ATOM 824 N N . LEU A 1 107 ? 6.915 -4.873 13.478 1.00 86.94 107 LEU A N 1
ATOM 825 C CA . LEU A 1 107 ? 5.979 -4.105 12.637 1.00 86.94 107 LEU A CA 1
ATOM 826 C C . LEU A 1 107 ? 4.497 -4.357 13.001 1.00 86.94 107 LEU A C 1
ATOM 828 O O . LEU A 1 107 ? 3.757 -3.384 13.141 1.00 86.94 107 LEU A O 1
ATOM 832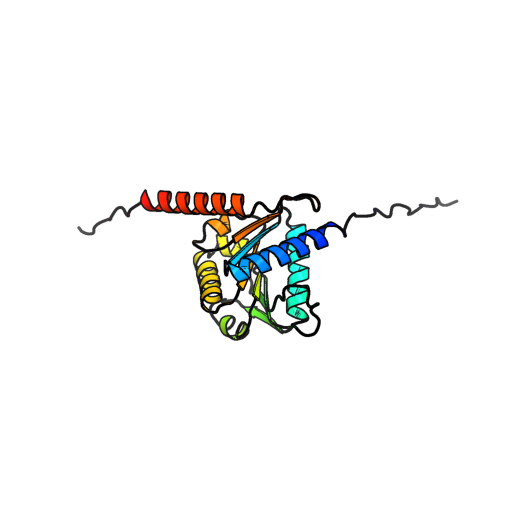 N N . PRO A 1 108 ? 4.062 -5.600 13.303 1.00 89.00 108 PRO A N 1
ATOM 833 C CA . PRO A 1 108 ? 2.729 -5.878 13.840 1.00 89.00 108 PRO A CA 1
ATOM 834 C C . PRO A 1 108 ? 2.322 -5.039 15.057 1.00 89.00 108 PRO A C 1
ATOM 836 O O . PRO A 1 108 ? 1.153 -4.690 15.209 1.00 89.00 108 PRO A O 1
ATOM 839 N N . LYS A 1 109 ? 3.277 -4.731 15.944 1.00 88.25 109 LYS A N 1
ATOM 840 C CA . LYS A 1 109 ? 3.029 -3.908 17.134 1.00 88.25 109 LYS A CA 1
ATOM 841 C C . LYS A 1 109 ? 2.953 -2.430 16.772 1.00 88.25 109 LYS A C 1
ATOM 843 O O . LYS A 1 109 ? 2.111 -1.730 17.320 1.00 88.25 109 LYS A O 1
ATOM 848 N N . ALA A 1 110 ? 3.804 -1.973 15.852 1.00 89.69 110 ALA A N 1
ATOM 849 C CA . ALA A 1 110 ? 3.786 -0.595 15.369 1.00 89.69 110 ALA A CA 1
ATOM 850 C C . ALA A 1 110 ? 2.465 -0.262 14.660 1.00 89.69 110 ALA A C 1
ATOM 852 O O . ALA A 1 110 ? 1.927 0.818 14.859 1.00 89.69 110 ALA A O 1
ATOM 853 N N . LEU A 1 111 ? 1.896 -1.218 13.920 1.00 92.06 111 LEU A N 1
ATOM 854 C CA . LEU A 1 111 ? 0.616 -1.063 13.223 1.00 92.06 111 LEU A CA 1
ATOM 855 C C . LEU A 1 111 ? -0.616 -1.181 14.136 1.00 92.06 111 LEU A C 1
ATOM 857 O O . LEU A 1 111 ? -1.746 -1.114 13.650 1.00 92.06 111 LEU A O 1
ATOM 861 N N . ALA A 1 112 ? -0.454 -1.360 15.449 1.00 88.56 112 ALA A N 1
ATOM 862 C CA . ALA A 1 112 ? -1.590 -1.507 16.353 1.00 88.56 112 ALA A CA 1
ATOM 863 C C . ALA A 1 112 ? -2.517 -0.278 16.306 1.00 88.56 112 ALA A C 1
ATOM 865 O O . ALA A 1 112 ? -2.096 0.859 16.505 1.00 88.56 112 ALA A O 1
ATOM 866 N N . GLY A 1 113 ? -3.805 -0.525 16.053 1.00 85.69 113 GLY A N 1
ATOM 867 C CA . GLY A 1 113 ? -4.820 0.521 15.940 1.00 85.69 113 GLY A CA 1
ATOM 868 C C . GLY A 1 113 ? -4.838 1.257 14.599 1.00 85.69 113 GLY A C 1
ATOM 869 O O . GLY A 1 113 ? -5.655 2.159 14.465 1.00 85.69 113 GLY A O 1
ATOM 870 N N . THR A 1 114 ? -3.984 0.889 13.639 1.00 89.56 114 THR A N 1
ATOM 871 C CA . THR A 1 114 ? -4.022 1.370 12.245 1.00 89.56 114 THR A CA 1
ATOM 872 C C . THR A 1 114 ? -5.305 0.887 11.579 1.00 89.56 114 THR A C 1
ATOM 874 O O . THR A 1 114 ? -5.639 -0.292 11.680 1.00 89.56 114 THR A O 1
ATOM 877 N N . SER A 1 115 ? -6.010 1.778 10.891 1.00 88.06 115 SER A N 1
ATOM 878 C CA . SER A 1 115 ? -7.189 1.444 10.092 1.00 88.06 115 SER A CA 1
ATOM 879 C C . SER A 1 115 ? -6.840 1.237 8.618 1.00 88.06 115 SER A C 1
ATOM 881 O O . SER A 1 115 ? -7.386 0.333 7.987 1.00 88.06 115 SER A O 1
ATOM 883 N N . VAL A 1 116 ? -5.872 1.997 8.096 1.00 89.44 116 VAL A N 1
ATOM 884 C CA . VAL A 1 116 ? -5.455 1.960 6.687 1.00 89.44 116 VAL A CA 1
ATOM 885 C C . VAL A 1 116 ? -3.936 1.914 6.576 1.00 89.44 116 VAL A C 1
ATOM 887 O O . VAL A 1 116 ? -3.235 2.757 7.136 1.00 89.44 116 VAL A O 1
ATOM 890 N N . LEU A 1 117 ? -3.433 0.942 5.824 1.00 93.81 117 LEU A N 1
ATOM 891 C CA . LEU A 1 117 ? -2.023 0.790 5.493 1.00 93.81 117 LEU A CA 1
ATOM 892 C C . LEU A 1 117 ? -1.840 0.904 3.980 1.00 93.81 117 LEU A C 1
ATOM 894 O O . LEU A 1 117 ? -2.338 0.059 3.239 1.00 93.81 117 LEU A O 1
ATOM 898 N N . ALA A 1 118 ? -1.075 1.895 3.537 1.00 94.31 118 ALA A N 1
ATOM 899 C CA . ALA A 1 118 ? -0.548 1.942 2.182 1.00 94.31 118 ALA A CA 1
ATOM 900 C C . ALA A 1 118 ? 0.778 1.169 2.115 1.00 94.31 118 ALA A C 1
ATOM 902 O O . ALA A 1 118 ? 1.658 1.368 2.949 1.00 94.31 118 ALA A O 1
ATOM 903 N N . ILE A 1 119 ? 0.917 0.282 1.136 1.00 95.56 119 ILE A N 1
ATOM 904 C CA . ILE A 1 119 ? 2.136 -0.451 0.805 1.00 95.56 119 ILE A CA 1
ATOM 905 C C . ILE A 1 119 ? 2.572 0.016 -0.577 1.00 95.56 119 ILE A C 1
ATOM 907 O O . ILE A 1 119 ? 1.816 -0.136 -1.533 1.00 95.56 119 ILE A O 1
ATOM 911 N N . ASP A 1 120 ? 3.780 0.548 -0.685 1.00 95.38 120 ASP A N 1
ATOM 912 C CA . ASP A 1 120 ? 4.358 0.993 -1.948 1.00 95.38 120 ASP A CA 1
ATOM 913 C C . ASP A 1 120 ? 5.558 0.132 -2.351 1.00 95.38 120 ASP A C 1
ATOM 915 O O . ASP A 1 120 ? 6.257 -0.444 -1.511 1.00 95.38 120 ASP A O 1
ATOM 919 N N . ALA A 1 121 ? 5.781 0.063 -3.660 1.00 92.69 121 ALA A N 1
ATOM 920 C CA . ALA A 1 121 ? 6.897 -0.615 -4.305 1.00 92.69 121 ALA A CA 1
ATOM 921 C C . ALA A 1 121 ? 7.106 -2.094 -3.894 1.00 92.69 121 ALA A C 1
ATOM 923 O O . ALA A 1 121 ? 8.240 -2.496 -3.599 1.00 92.69 121 ALA A O 1
ATOM 924 N N . PRO A 1 122 ? 6.060 -2.941 -3.814 1.00 92.56 122 PRO A N 1
ATOM 925 C CA . PRO A 1 122 ? 6.212 -4.318 -3.351 1.00 92.56 122 PRO A CA 1
ATOM 926 C C . PRO A 1 122 ? 6.919 -5.235 -4.360 1.00 92.56 122 PRO A C 1
ATOM 928 O O . PRO A 1 122 ? 7.162 -6.393 -4.027 1.00 92.56 122 PRO A O 1
ATOM 931 N N . GLU A 1 123 ? 7.224 -4.777 -5.580 1.00 90.12 123 GLU A N 1
ATOM 932 C CA . GLU A 1 123 ? 7.634 -5.621 -6.709 1.00 90.12 123 GLU A CA 1
ATOM 933 C C . GLU A 1 123 ? 8.852 -6.494 -6.383 1.00 90.12 123 GLU A C 1
ATOM 935 O O . GLU A 1 123 ? 8.821 -7.705 -6.593 1.00 90.12 123 GLU A O 1
ATOM 940 N N . HIS A 1 124 ? 9.891 -5.920 -5.774 1.00 90.12 124 HIS A N 1
ATOM 941 C CA . HIS A 1 124 ? 11.082 -6.691 -5.397 1.00 90.12 124 HIS A CA 1
ATOM 942 C C . HIS A 1 124 ? 10.775 -7.756 -4.334 1.00 90.12 124 HIS A C 1
ATOM 944 O O . HIS A 1 124 ? 11.275 -8.881 -4.381 1.00 90.12 124 HIS A O 1
ATOM 950 N N . MET A 1 125 ? 9.895 -7.438 -3.382 1.00 89.94 125 MET A N 1
ATOM 951 C CA . MET A 1 125 ? 9.478 -8.390 -2.356 1.00 89.94 125 MET A CA 1
ATOM 952 C C . MET A 1 125 ? 8.600 -9.506 -2.940 1.00 89.94 125 MET A C 1
ATOM 954 O O . MET A 1 125 ? 8.700 -10.651 -2.491 1.00 89.94 125 MET A O 1
ATOM 958 N N . LEU A 1 126 ? 7.766 -9.194 -3.935 1.00 88.62 126 LEU A N 1
ATOM 959 C CA . LEU A 1 126 ? 6.977 -10.174 -4.686 1.00 88.62 126 LEU A CA 1
ATOM 960 C C . LEU A 1 126 ? 7.873 -11.147 -5.453 1.00 88.62 126 LEU A C 1
ATOM 962 O O . LEU A 1 126 ? 7.576 -12.337 -5.476 1.00 88.62 126 LEU A O 1
ATOM 966 N N . ASP A 1 127 ? 8.984 -10.669 -6.010 1.00 87.06 127 ASP A N 1
ATOM 967 C CA . ASP A 1 127 ? 9.920 -11.509 -6.760 1.00 87.06 127 ASP A CA 1
ATOM 968 C C . ASP A 1 127 ? 10.722 -12.438 -5.845 1.00 87.06 127 ASP A C 1
ATOM 970 O O . ASP A 1 127 ? 10.921 -13.615 -6.146 1.00 87.06 127 ASP A O 1
ATOM 974 N N . VAL A 1 128 ? 11.180 -11.920 -4.704 1.00 89.75 128 VAL A N 1
ATOM 975 C CA . VAL A 1 128 ? 12.097 -12.657 -3.825 1.00 89.75 128 VAL A CA 1
ATOM 976 C C . VAL A 1 128 ? 11.357 -13.499 -2.781 1.00 89.75 128 VAL A C 1
ATOM 978 O O . VAL A 1 128 ? 11.813 -14.580 -2.404 1.00 89.75 128 VAL A O 1
ATOM 981 N N . MET A 1 129 ? 10.229 -13.015 -2.258 1.00 89.06 129 MET A N 1
ATOM 982 C CA . MET A 1 129 ? 9.528 -13.638 -1.128 1.00 89.06 129 MET A CA 1
ATOM 983 C C . MET A 1 129 ? 8.001 -13.400 -1.127 1.00 89.06 129 MET A C 1
ATOM 985 O O . MET A 1 129 ? 7.443 -12.941 -0.120 1.00 89.06 129 MET A O 1
ATOM 989 N N . PRO A 1 130 ? 7.277 -13.814 -2.186 1.00 86.00 130 PRO A N 1
ATOM 990 C CA . PRO A 1 130 ? 5.850 -13.513 -2.371 1.00 86.00 130 PRO A CA 1
ATOM 991 C C . PRO A 1 130 ? 4.961 -14.053 -1.241 1.00 86.00 130 PRO A C 1
ATOM 993 O O . PRO A 1 130 ? 4.025 -13.391 -0.785 1.00 86.00 130 PRO A O 1
ATOM 996 N N . VAL A 1 131 ? 5.290 -15.235 -0.707 1.00 84.88 131 VAL A N 1
ATOM 997 C CA . VAL A 1 131 ? 4.554 -15.859 0.408 1.00 84.88 131 VAL A CA 1
ATOM 998 C C . VAL A 1 131 ? 4.624 -15.007 1.679 1.00 84.88 131 VAL A C 1
ATOM 1000 O O . VAL A 1 131 ? 3.655 -14.954 2.438 1.00 84.88 131 VAL A O 1
ATOM 1003 N N . ARG A 1 132 ? 5.752 -14.330 1.935 1.00 87.12 132 ARG A N 1
ATOM 1004 C CA . ARG A 1 132 ? 5.903 -13.483 3.128 1.00 87.12 132 ARG A CA 1
ATOM 1005 C C . ARG A 1 132 ? 5.038 -12.235 3.027 1.00 87.12 132 ARG A C 1
ATOM 1007 O O . ARG A 1 132 ? 4.326 -11.937 3.982 1.00 87.12 132 ARG A O 1
ATOM 1014 N N . LEU A 1 133 ? 5.050 -11.564 1.874 1.00 88.56 133 LEU A N 1
ATOM 1015 C CA . LEU A 1 133 ? 4.197 -10.400 1.644 1.00 88.56 133 LEU A CA 1
ATOM 1016 C C . LEU A 1 133 ? 2.711 -10.776 1.717 1.00 88.56 133 LEU A C 1
ATOM 1018 O O . LEU A 1 133 ? 1.945 -10.120 2.416 1.00 88.56 133 LEU A O 1
ATOM 1022 N N . THR A 1 134 ? 2.320 -11.893 1.099 1.00 86.75 134 THR A N 1
ATOM 1023 C CA . THR A 1 134 ? 0.937 -12.400 1.157 1.00 86.75 134 THR A CA 1
ATOM 1024 C C . THR A 1 134 ? 0.482 -12.634 2.594 1.00 86.75 134 THR A C 1
ATOM 1026 O O . THR A 1 134 ? -0.581 -12.166 2.995 1.00 86.75 134 THR A O 1
ATOM 1029 N N . ARG A 1 135 ? 1.300 -13.317 3.407 1.00 87.12 135 ARG A N 1
ATOM 1030 C CA . ARG A 1 135 ? 0.991 -13.564 4.824 1.00 87.12 135 ARG A CA 1
ATOM 1031 C C . ARG A 1 135 ? 0.881 -12.271 5.625 1.00 87.12 135 ARG A C 1
ATOM 1033 O O . ARG A 1 135 ? 0.021 -12.178 6.497 1.00 87.12 135 ARG A O 1
ATOM 1040 N N . PHE A 1 136 ? 1.731 -11.289 5.336 1.00 90.50 136 PHE A N 1
ATOM 1041 C CA . PHE A 1 136 ? 1.670 -9.978 5.974 1.00 90.50 136 PHE A CA 1
ATOM 1042 C C . PHE A 1 136 ? 0.366 -9.241 5.627 1.00 90.50 136 PHE A C 1
ATOM 1044 O O . PHE A 1 136 ? -0.350 -8.812 6.530 1.00 90.50 136 PHE A O 1
ATOM 1051 N N . ILE A 1 137 ? -0.016 -9.195 4.347 1.00 89.69 137 ILE A N 1
ATOM 1052 C CA . ILE A 1 137 ? -1.284 -8.590 3.908 1.00 89.69 137 ILE A CA 1
ATOM 1053 C C . ILE A 1 137 ? -2.480 -9.318 4.539 1.00 89.69 137 ILE A C 1
ATOM 1055 O O . ILE A 1 137 ? -3.376 -8.683 5.091 1.00 89.69 137 ILE A O 1
ATOM 1059 N N . GLN A 1 138 ? -2.483 -10.654 4.550 1.00 86.00 138 GLN A N 1
ATOM 1060 C CA . GLN A 1 138 ? -3.533 -11.441 5.210 1.00 86.00 138 GLN A CA 1
ATOM 1061 C C . GLN A 1 138 ? -3.621 -11.149 6.715 1.00 86.00 138 GLN A C 1
ATOM 1063 O O . GLN A 1 138 ? -4.717 -11.054 7.269 1.00 86.00 138 GLN A O 1
ATOM 1068 N N . TRP A 1 139 ? -2.481 -10.974 7.387 1.00 89.94 139 TRP A N 1
ATOM 1069 C CA . TRP A 1 139 ? -2.426 -10.599 8.799 1.00 89.94 139 TRP A CA 1
ATOM 1070 C C . TRP A 1 139 ? -3.054 -9.218 9.059 1.00 89.94 139 TRP A C 1
ATOM 1072 O O . TRP A 1 139 ? -3.762 -9.065 10.064 1.00 89.94 139 TRP A O 1
ATOM 1082 N N . CYS A 1 140 ? -2.844 -8.249 8.157 1.00 90.81 140 CYS A N 1
ATOM 1083 C CA . CYS A 1 140 ? -3.475 -6.923 8.190 1.00 90.81 140 CYS A CA 1
ATOM 1084 C C . CYS A 1 140 ? -4.997 -7.035 8.026 1.00 90.81 140 CYS A C 1
ATOM 1086 O O . CYS A 1 140 ? -5.756 -6.551 8.869 1.00 90.81 140 CYS A O 1
ATOM 1088 N N . VAL A 1 141 ? -5.441 -7.769 7.004 1.00 87.19 141 VAL A N 1
ATOM 1089 C CA . VAL A 1 141 ? -6.860 -8.013 6.696 1.00 87.19 141 VAL A CA 1
ATOM 1090 C C . VAL A 1 141 ? -7.599 -8.637 7.885 1.00 87.19 141 VAL A C 1
ATOM 1092 O O . VAL A 1 141 ? -8.650 -8.144 8.304 1.00 87.19 141 VAL A O 1
ATOM 1095 N N . GLN A 1 142 ? -7.013 -9.667 8.509 1.00 86.56 142 GLN A N 1
ATOM 1096 C CA . GLN A 1 142 ? -7.561 -10.320 9.709 1.00 86.56 142 GLN A CA 1
ATOM 1097 C C . GLN A 1 142 ? -7.756 -9.355 10.888 1.00 86.56 142 GLN A C 1
ATOM 1099 O O . GLN A 1 142 ? -8.618 -9.581 11.737 1.00 86.56 142 GLN A O 1
ATOM 1104 N N . ARG A 1 143 ? -6.977 -8.271 10.942 1.00 88.62 143 ARG A N 1
ATOM 1105 C CA . ARG A 1 143 ? -7.051 -7.220 11.968 1.00 88.62 143 ARG A CA 1
ATOM 1106 C C . ARG A 1 143 ? -7.925 -6.043 11.580 1.00 88.62 143 ARG A C 1
ATOM 1108 O O . ARG A 1 143 ? -7.941 -5.052 12.300 1.00 88.62 143 ARG A O 1
ATOM 1115 N N . ARG A 1 144 ? -8.679 -6.172 10.487 1.00 88.06 144 ARG A N 1
ATOM 1116 C CA . ARG A 1 144 ? -9.515 -5.100 9.940 1.00 88.06 144 ARG A CA 1
ATOM 1117 C C . ARG A 1 144 ? -8.714 -3.876 9.494 1.00 88.06 144 ARG A C 1
ATOM 1119 O O . ARG A 1 144 ? -9.281 -2.797 9.406 1.00 88.06 144 ARG A O 1
ATOM 1126 N N . ILE A 1 145 ? -7.435 -4.064 9.171 1.00 89.81 145 ILE A N 1
ATOM 1127 C CA . ILE A 1 145 ? -6.631 -3.040 8.507 1.00 89.81 145 ILE A CA 1
ATOM 1128 C C . ILE A 1 145 ? -6.934 -3.135 7.016 1.00 89.81 145 ILE A C 1
ATOM 1130 O O . ILE A 1 145 ? -6.746 -4.195 6.414 1.00 89.81 145 ILE A O 1
ATOM 1134 N N . MET A 1 146 ? -7.410 -2.040 6.438 1.00 87.94 146 MET A N 1
ATOM 1135 C CA . MET A 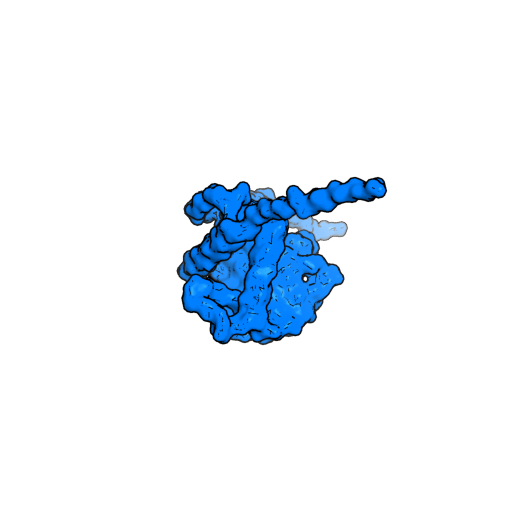1 146 ? -7.520 -1.899 4.999 1.00 87.94 146 MET A CA 1
ATOM 1136 C C . MET A 1 146 ? -6.125 -1.736 4.401 1.00 87.94 146 MET A C 1
ATOM 1138 O O . MET A 1 146 ? -5.358 -0.884 4.842 1.00 87.94 146 MET A O 1
ATOM 1142 N N . VAL A 1 147 ? -5.790 -2.553 3.408 1.00 90.94 147 VAL A N 1
ATOM 1143 C CA . VAL A 1 147 ? -4.484 -2.512 2.747 1.00 90.94 147 VAL A CA 1
ATOM 1144 C C . VAL A 1 147 ? -4.642 -1.923 1.355 1.00 90.94 147 VAL A C 1
ATOM 1146 O O . VAL A 1 147 ? -5.357 -2.485 0.534 1.00 90.94 147 VAL A O 1
ATOM 1149 N N . VAL A 1 148 ? -3.948 -0.825 1.084 1.00 90.62 148 VAL A N 1
ATOM 1150 C CA . VAL A 1 148 ? -3.799 -0.248 -0.254 1.00 90.62 148 VAL A CA 1
ATOM 1151 C C . VAL A 1 148 ? -2.417 -0.631 -0.762 1.00 90.62 148 VAL A C 1
ATOM 1153 O O . VAL A 1 148 ? -1.428 -0.316 -0.116 1.00 90.62 148 VAL A O 1
ATOM 1156 N N . VAL A 1 149 ? -2.323 -1.321 -1.891 1.00 91.75 149 VAL A N 1
ATOM 1157 C CA . VAL A 1 149 ? -1.052 -1.733 -2.494 1.00 91.75 149 VAL A CA 1
ATOM 1158 C C . VAL A 1 149 ? -0.848 -0.940 -3.776 1.00 91.75 149 VAL A C 1
ATOM 1160 O O . VAL A 1 149 ? -1.593 -1.134 -4.733 1.00 91.75 149 VAL A O 1
ATOM 1163 N N . LEU A 1 150 ? 0.153 -0.065 -3.801 1.00 91.06 150 LEU A N 1
ATOM 1164 C CA . LEU A 1 150 ? 0.552 0.678 -4.990 1.00 91.06 150 LEU A CA 1
ATOM 1165 C C . LEU A 1 150 ? 1.553 -0.153 -5.787 1.00 91.06 150 LEU A C 1
ATOM 1167 O O . LEU A 1 150 ? 2.599 -0.539 -5.263 1.00 91.06 150 LEU A O 1
ATOM 1171 N N . VAL A 1 151 ? 1.243 -0.418 -7.052 1.00 87.44 151 VAL A N 1
ATOM 1172 C CA . VAL A 1 151 ? 2.115 -1.188 -7.947 1.00 87.44 151 VAL A CA 1
ATOM 1173 C C . VAL A 1 151 ? 2.213 -0.569 -9.323 1.00 87.44 151 VAL A C 1
ATOM 1175 O O . VAL A 1 151 ? 1.307 0.118 -9.788 1.00 87.44 151 VAL A O 1
ATOM 1178 N N . SER A 1 152 ? 3.316 -0.866 -9.997 1.00 82.44 152 SER A N 1
ATOM 1179 C CA . SER A 1 152 ? 3.492 -0.532 -11.413 1.00 82.44 152 SER A CA 1
ATOM 1180 C C . SER A 1 152 ? 2.902 -1.633 -12.319 1.00 82.44 152 SER A C 1
ATOM 1182 O O . SER A 1 152 ? 2.359 -1.360 -13.388 1.00 82.44 152 SER A O 1
ATOM 1184 N N . GLU A 1 153 ? 2.939 -2.891 -11.863 1.00 75.06 153 GLU A N 1
ATOM 1185 C CA . GLU A 1 153 ? 2.470 -4.079 -12.594 1.00 75.06 153 GLU A CA 1
ATOM 1186 C C . GLU A 1 153 ? 1.516 -4.916 -11.721 1.00 75.06 153 GLU A C 1
ATOM 1188 O O . GLU A 1 153 ? 1.888 -5.354 -10.631 1.00 75.06 153 GLU A O 1
ATOM 1193 N N . THR A 1 154 ? 0.286 -5.179 -12.184 1.00 68.31 154 THR A N 1
ATOM 1194 C CA . THR A 1 154 ? -0.716 -5.923 -11.386 1.00 68.31 154 THR A CA 1
ATOM 1195 C C . THR A 1 154 ? -0.597 -7.431 -11.458 1.00 68.31 154 THR A C 1
ATOM 1197 O O . THR A 1 154 ? -0.955 -8.093 -10.487 1.00 68.31 154 THR A O 1
ATOM 1200 N N . ASP A 1 155 ? -0.079 -7.988 -12.553 1.00 69.81 155 ASP A N 1
ATOM 1201 C CA . ASP A 1 155 ? -0.061 -9.440 -12.778 1.00 69.81 155 ASP A CA 1
ATOM 1202 C C . ASP A 1 155 ? 0.634 -10.198 -11.635 1.00 69.81 155 ASP A C 1
ATOM 1204 O O . ASP A 1 155 ? 0.195 -11.272 -11.223 1.00 69.81 155 ASP A O 1
ATOM 1208 N N . ARG A 1 156 ? 1.673 -9.592 -11.047 1.00 69.19 156 ARG A N 1
ATOM 1209 C CA . ARG A 1 156 ? 2.422 -10.161 -9.916 1.00 69.19 156 ARG A CA 1
ATOM 1210 C C . ARG A 1 156 ? 1.628 -10.162 -8.611 1.00 69.19 156 ARG A C 1
ATOM 1212 O O . ARG A 1 156 ? 1.787 -11.069 -7.799 1.00 69.19 156 ARG A O 1
ATOM 1219 N N . VAL A 1 157 ? 0.770 -9.163 -8.408 1.00 69.12 157 VAL A N 1
ATOM 1220 C CA . VAL A 1 157 ? -0.074 -9.049 -7.209 1.00 69.12 157 VAL A CA 1
ATOM 1221 C C . VAL A 1 157 ? -1.323 -9.914 -7.335 1.00 69.12 157 VAL A C 1
ATOM 1223 O O . VAL A 1 157 ? -1.730 -10.526 -6.355 1.00 69.12 157 VAL A O 1
ATOM 1226 N N . LEU A 1 158 ? -1.903 -10.014 -8.536 1.00 66.31 158 LEU A N 1
ATOM 1227 C CA . LEU A 1 158 ? -3.055 -10.880 -8.813 1.00 66.31 158 LEU A CA 1
ATOM 1228 C C . LEU A 1 158 ? -2.713 -12.370 -8.676 1.00 66.31 158 LEU A C 1
ATOM 1230 O O . LEU A 1 158 ? -3.589 -13.177 -8.383 1.00 66.31 158 LEU A O 1
ATOM 1234 N N . GLY A 1 159 ? -1.440 -12.737 -8.859 1.00 63.31 159 GLY A N 1
ATOM 1235 C CA . GLY A 1 159 ? -0.940 -14.080 -8.559 1.00 63.31 159 GLY A CA 1
ATOM 1236 C C . GLY A 1 159 ? -0.914 -14.416 -7.062 1.00 63.31 159 GLY A C 1
ATOM 1237 O O . GLY A 1 159 ? -0.775 -15.586 -6.702 1.00 63.31 159 GLY A O 1
ATOM 1238 N N . LEU A 1 160 ? -1.056 -13.422 -6.180 1.00 64.12 160 LEU A N 1
ATOM 1239 C CA . LEU A 1 160 ? -1.285 -13.666 -4.764 1.00 64.12 160 LEU A CA 1
ATOM 1240 C C . LEU A 1 160 ? -2.780 -13.940 -4.568 1.00 64.12 160 LEU A C 1
ATOM 1242 O O . LEU A 1 160 ? -3.604 -13.136 -4.989 1.00 64.12 160 LEU A O 1
ATOM 1246 N N . ASP A 1 161 ? -3.138 -15.046 -3.910 1.00 67.38 161 ASP A N 1
ATOM 1247 C CA . ASP A 1 161 ? -4.527 -15.414 -3.567 1.00 67.38 161 ASP A CA 1
ATOM 1248 C C . ASP A 1 161 ? -5.111 -14.463 -2.497 1.00 67.38 161 ASP A C 1
ATOM 1250 O O . ASP A 1 161 ? -5.361 -14.812 -1.339 1.00 67.38 161 ASP A O 1
ATOM 1254 N N . LEU A 1 162 ? -5.231 -13.191 -2.869 1.00 68.25 162 LEU A N 1
ATOM 1255 C CA . LEU A 1 162 ? -5.735 -12.089 -2.075 1.00 68.25 162 LEU A CA 1
ATOM 1256 C C . LEU A 1 162 ? -7.123 -11.736 -2.596 1.00 68.25 162 LEU A C 1
ATOM 1258 O O . LEU A 1 162 ? -7.312 -11.407 -3.765 1.00 68.25 162 LEU A O 1
ATOM 1262 N N . ARG A 1 163 ? -8.114 -11.750 -1.704 1.00 68.00 163 ARG A N 1
ATOM 1263 C CA . ARG A 1 163 ? -9.426 -11.176 -2.008 1.00 68.00 163 ARG A CA 1
ATOM 1264 C C . ARG A 1 163 ? -9.319 -9.660 -1.912 1.00 68.00 163 ARG A C 1
ATOM 1266 O O . ARG A 1 163 ? -9.325 -9.117 -0.808 1.00 68.00 163 ARG A O 1
ATOM 1273 N N . GLY A 1 164 ? -9.210 -9.004 -3.058 1.00 64.69 164 GLY A N 1
ATOM 1274 C CA . GLY A 1 164 ? -9.110 -7.554 -3.149 1.00 64.69 164 GLY A CA 1
ATOM 1275 C C . GLY A 1 164 ? -9.777 -6.996 -4.396 1.00 64.69 164 GLY A C 1
ATOM 1276 O O . GLY A 1 164 ? -10.144 -7.737 -5.308 1.00 64.69 164 GLY A O 1
ATOM 1277 N N . ILE A 1 165 ? -9.932 -5.678 -4.411 1.00 65.94 165 ILE A N 1
ATOM 1278 C CA . ILE A 1 165 ? -10.335 -4.913 -5.589 1.00 65.94 165 ILE A CA 1
ATOM 1279 C C . ILE A 1 165 ? -9.062 -4.428 -6.269 1.00 65.94 165 ILE A C 1
ATOM 1281 O O . ILE A 1 165 ? -8.150 -3.951 -5.600 1.00 65.94 165 ILE A O 1
ATOM 1285 N N . CYS A 1 166 ? -8.986 -4.557 -7.590 1.00 69.44 166 CYS A N 1
ATOM 1286 C CA . CYS A 1 166 ? -7.911 -3.969 -8.376 1.00 69.44 166 CYS A CA 1
ATOM 1287 C C . CYS A 1 166 ? -8.459 -2.769 -9.146 1.00 69.44 166 CYS A C 1
ATOM 1289 O O . CYS A 1 166 ? -9.480 -2.885 -9.819 1.00 69.44 166 CYS A O 1
ATOM 1291 N N . VAL A 1 167 ? -7.777 -1.635 -9.036 1.00 68.00 167 VAL A N 1
ATOM 1292 C CA . VAL A 1 167 ? -8.033 -0.417 -9.800 1.00 68.00 167 VAL A CA 1
ATOM 1293 C C . VAL A 1 167 ? -6.805 -0.150 -10.648 1.00 68.00 167 VAL A C 1
ATOM 1295 O O . VAL A 1 167 ? -5.688 -0.100 -10.134 1.00 68.00 167 VAL A O 1
ATOM 1298 N N . ARG A 1 168 ? -7.009 -0.017 -11.957 1.00 68.44 168 ARG A N 1
ATOM 1299 C CA . ARG A 1 168 ? -5.956 0.338 -12.905 1.00 68.44 168 ARG A CA 1
ATOM 1300 C C . ARG A 1 168 ? -6.177 1.758 -13.384 1.00 68.44 168 ARG A C 1
ATOM 1302 O O . ARG A 1 168 ? -7.268 2.072 -13.854 1.00 6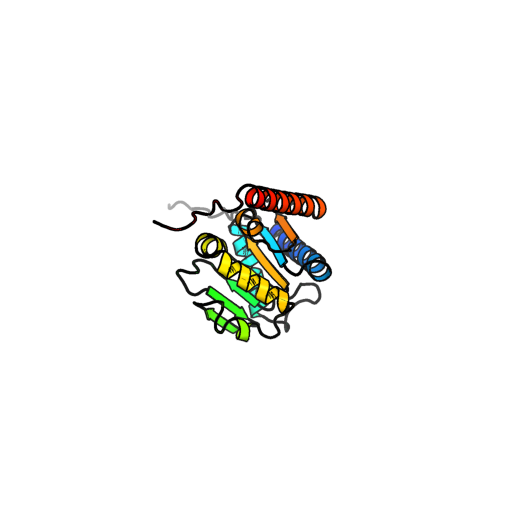8.44 168 ARG A O 1
ATOM 1309 N N . THR A 1 169 ? -5.149 2.591 -13.284 1.00 63.38 169 THR A N 1
ATOM 1310 C CA . THR A 1 169 ? -5.148 3.891 -13.945 1.00 63.38 169 THR A CA 1
ATOM 1311 C C . THR A 1 169 ? -4.468 3.729 -15.298 1.00 63.38 169 THR A C 1
ATOM 1313 O O . THR A 1 169 ? -3.249 3.603 -15.399 1.00 63.38 169 THR A O 1
ATOM 1316 N N . ASP A 1 170 ? -5.266 3.672 -16.362 1.00 53.69 170 ASP A N 1
ATOM 1317 C CA . ASP A 1 170 ? -4.740 3.782 -17.719 1.00 53.69 170 ASP A CA 1
ATOM 1318 C C . ASP A 1 170 ? -4.283 5.234 -17.885 1.00 53.69 170 ASP A C 1
ATOM 1320 O O . ASP A 1 170 ? -5.096 6.157 -17.890 1.00 53.69 170 ASP A O 1
ATOM 1324 N N . SER A 1 171 ? -2.974 5.470 -17.926 1.00 38.47 171 SER A N 1
ATOM 1325 C CA . SER A 1 171 ? -2.436 6.823 -18.061 1.00 38.47 171 SER A CA 1
ATOM 1326 C C . SER A 1 171 ? -3.001 7.514 -19.307 1.00 38.47 171 SER A C 1
ATOM 1328 O O . SER A 1 171 ? -2.695 7.140 -20.435 1.00 38.47 171 SER A O 1
ATOM 1330 N N . VAL A 1 172 ? -3.827 8.533 -19.114 1.00 34.22 172 VAL A N 1
ATOM 1331 C CA . VAL A 1 172 ? -3.375 9.898 -18.836 1.00 34.22 172 VAL A CA 1
ATOM 1332 C C . VAL A 1 172 ? -4.278 10.400 -17.722 1.00 34.22 172 VAL A C 1
ATOM 1334 O O . VAL A 1 172 ? -5.381 9.909 -17.515 1.00 34.22 172 VAL A O 1
ATOM 1337 N N . LEU A 1 173 ? -3.795 11.375 -16.990 1.00 45.38 173 LEU A N 1
ATOM 1338 C CA . LEU A 1 173 ? -4.515 12.203 -16.044 1.00 45.38 173 LEU A CA 1
ATOM 1339 C C . LEU A 1 173 ? -5.667 12.987 -16.717 1.00 45.38 173 LEU A C 1
ATOM 1341 O O . LEU A 1 173 ? -5.620 14.201 -16.895 1.00 45.38 173 LEU A O 1
ATOM 1345 N N . GLY A 1 174 ? -6.634 12.226 -17.223 1.00 31.97 174 GLY A N 1
ATOM 1346 C CA . GLY A 1 174 ? -7.624 12.599 -18.216 1.00 31.97 174 GLY A CA 1
ATOM 1347 C C . GLY A 1 174 ? -8.186 11.345 -18.894 1.00 31.97 174 GLY A C 1
ATOM 1348 O O . GLY A 1 174 ? -7.652 10.881 -19.896 1.00 31.97 174 GLY A O 1
ATOM 1349 N N . ASN A 1 175 ? -9.311 10.855 -18.365 1.00 35.06 175 ASN A N 1
ATOM 1350 C CA . ASN A 1 175 ? -10.159 9.771 -18.885 1.00 35.06 175 ASN A CA 1
ATOM 1351 C C . ASN A 1 175 ? -9.635 8.330 -18.737 1.00 35.06 175 ASN A C 1
ATOM 1353 O O . ASN A 1 175 ? -9.352 7.658 -19.725 1.00 35.06 175 ASN A O 1
ATOM 1357 N N . ALA A 1 176 ? -9.694 7.801 -17.514 1.00 39.16 176 ALA A N 1
ATOM 1358 C CA . ALA A 1 176 ? -9.899 6.371 -17.292 1.00 39.16 176 ALA A CA 1
ATOM 1359 C C . ALA A 1 176 ? -11.292 6.185 -16.674 1.00 39.16 176 ALA A C 1
ATOM 1361 O O . ALA A 1 176 ? -11.584 6.701 -15.598 1.00 39.16 176 ALA A O 1
ATOM 1362 N N . GLY A 1 177 ? -12.189 5.502 -17.385 1.00 35.25 177 GLY A N 1
ATOM 1363 C CA . GLY A 1 177 ? -13.457 5.086 -16.800 1.00 35.25 177 GLY A CA 1
ATOM 1364 C C . GLY A 1 177 ? -13.185 4.094 -15.673 1.00 35.25 177 GLY A C 1
ATOM 1365 O O . GLY A 1 177 ? -12.471 3.115 -15.882 1.00 35.25 177 GLY A O 1
ATOM 1366 N N . LEU A 1 178 ? -13.772 4.330 -14.498 1.00 39.53 178 LEU A N 1
ATOM 1367 C CA . LEU A 1 178 ? -13.880 3.350 -13.416 1.00 39.53 178 LEU A CA 1
ATOM 1368 C C . LEU A 1 178 ? -14.631 2.117 -13.936 1.00 39.53 178 LEU A C 1
ATOM 1370 O O . LEU A 1 178 ? -15.851 2.010 -13.842 1.00 39.53 178 LEU A O 1
ATOM 1374 N N . HIS A 1 179 ? -13.913 1.164 -14.519 1.00 41.09 179 HIS A N 1
ATOM 1375 C CA . HIS A 1 179 ? -14.465 -0.137 -14.870 1.00 41.09 179 HIS A CA 1
ATOM 1376 C C . HIS A 1 179 ? -14.288 -1.107 -13.699 1.00 41.09 179 HIS A C 1
ATOM 1378 O O . HIS A 1 179 ? -13.656 -2.155 -13.830 1.00 41.09 179 HIS A O 1
ATOM 1384 N N . LEU A 1 180 ? -14.883 -0.756 -12.553 1.00 39.28 180 LEU A N 1
ATOM 1385 C CA . LEU A 1 180 ? -14.957 -1.610 -11.360 1.00 39.28 180 LEU A CA 1
ATOM 1386 C C . LEU A 1 180 ? -15.521 -3.006 -11.699 1.00 39.28 180 LEU A C 1
ATOM 1388 O O . LEU A 1 180 ? -15.017 -4.013 -11.205 1.00 39.28 180 LEU A O 1
ATOM 1392 N N . ASP A 1 181 ? -16.490 -3.083 -12.618 1.00 36.69 181 ASP A N 1
ATOM 1393 C CA . ASP A 1 181 ? -17.094 -4.351 -13.051 1.00 36.69 181 ASP A CA 1
ATOM 1394 C C . ASP A 1 181 ? -16.181 -5.181 -13.968 1.00 36.69 181 ASP A C 1
ATOM 1396 O O . ASP A 1 181 ? -16.097 -6.400 -13.829 1.00 36.69 181 ASP A O 1
ATOM 1400 N N . ARG A 1 182 ? -15.429 -4.537 -14.870 1.00 37.41 182 ARG A N 1
ATOM 1401 C CA . ARG A 1 182 ? -14.555 -5.244 -15.823 1.00 37.41 182 ARG A CA 1
ATOM 1402 C C . ARG A 1 182 ? -13.295 -5.778 -15.144 1.00 37.41 182 ARG A C 1
ATOM 1404 O O . ARG A 1 182 ? -12.863 -6.882 -15.449 1.00 37.41 182 ARG A O 1
ATOM 1411 N N . LEU A 1 183 ? -12.751 -5.033 -14.180 1.00 41.62 183 LEU A N 1
ATOM 1412 C CA . LEU A 1 183 ? -11.589 -5.444 -13.387 1.00 41.62 183 LEU A CA 1
ATOM 1413 C C . LEU A 1 183 ? -11.935 -6.535 -12.374 1.00 41.62 183 LEU A C 1
ATOM 1415 O O . LEU A 1 183 ? -11.114 -7.413 -12.126 1.00 41.62 183 LEU A O 1
ATOM 1419 N N . ARG A 1 184 ? -13.159 -6.538 -11.832 1.00 38.53 184 ARG A N 1
ATOM 1420 C CA . ARG A 1 184 ? -13.671 -7.664 -11.045 1.00 38.53 184 ARG A CA 1
ATOM 1421 C C . ARG A 1 184 ? -13.776 -8.928 -11.898 1.00 38.53 184 ARG A C 1
ATOM 1423 O O . ARG A 1 184 ? -13.325 -9.978 -11.451 1.00 38.53 184 ARG A O 1
ATOM 1430 N N . ASP A 1 185 ? -14.326 -8.839 -13.107 1.00 40.41 185 ASP A N 1
ATOM 1431 C CA . ASP A 1 185 ? -14.440 -9.989 -14.010 1.00 40.41 185 ASP A CA 1
ATOM 1432 C C . ASP A 1 185 ? -13.070 -10.474 -14.513 1.00 40.41 185 ASP A C 1
ATOM 1434 O O . ASP A 1 185 ? -12.837 -11.679 -14.582 1.00 40.41 185 ASP A O 1
ATOM 1438 N N . GLU A 1 186 ? -12.126 -9.566 -14.781 1.00 41.22 186 GLU A N 1
ATOM 1439 C CA . GLU A 1 186 ? -10.745 -9.906 -15.148 1.00 41.22 186 GLU A CA 1
ATOM 1440 C C . GLU A 1 186 ? -9.961 -10.507 -13.974 1.00 41.22 186 GLU A C 1
ATOM 1442 O O . GLU A 1 186 ? -9.303 -11.529 -14.148 1.00 41.22 186 GLU A O 1
ATOM 1447 N N . ALA A 1 187 ? -10.073 -9.956 -12.762 1.00 41.00 187 ALA A N 1
ATOM 1448 C CA . ALA A 1 187 ? -9.458 -10.534 -11.567 1.00 41.00 187 ALA A CA 1
ATOM 1449 C C . ALA A 1 187 ? -10.050 -11.915 -11.251 1.00 41.00 187 ALA A C 1
ATOM 1451 O O . ALA A 1 187 ? -9.308 -12.854 -10.973 1.00 41.00 187 ALA A O 1
ATOM 1452 N N . LEU A 1 188 ? -11.373 -12.083 -11.365 1.00 43.00 188 LEU A N 1
ATOM 1453 C CA . LEU A 1 188 ? -12.028 -13.387 -11.232 1.00 43.00 188 LEU A CA 1
ATOM 1454 C C . LEU A 1 188 ? -11.584 -14.363 -12.330 1.00 43.00 188 LEU A C 1
ATOM 1456 O O . LEU A 1 188 ? -11.392 -15.543 -12.039 1.00 43.00 188 LEU A O 1
ATOM 1460 N N . ALA A 1 189 ? -11.374 -13.894 -13.562 1.00 41.00 189 ALA A N 1
ATOM 1461 C CA . ALA A 1 189 ? -10.861 -14.711 -14.659 1.00 41.00 189 ALA A CA 1
ATOM 1462 C C . ALA A 1 189 ? -9.397 -15.130 -14.439 1.00 41.00 189 ALA A C 1
ATOM 1464 O O . ALA A 1 189 ? -9.056 -16.286 -14.688 1.00 41.00 189 ALA A O 1
ATOM 1465 N N . VAL A 1 190 ? -8.547 -14.239 -13.921 1.00 42.59 190 VAL A N 1
ATOM 1466 C CA . VAL A 1 190 ? -7.148 -14.535 -13.568 1.00 42.59 190 VAL A CA 1
ATOM 1467 C C . VAL A 1 190 ? -7.078 -15.513 -12.391 1.00 42.59 190 VAL A C 1
ATOM 1469 O O . VAL A 1 190 ? -6.352 -16.503 -12.473 1.00 42.59 190 VAL A O 1
ATOM 1472 N N . ILE A 1 191 ? -7.896 -15.323 -11.349 1.00 42.25 191 ILE A N 1
ATOM 1473 C CA . ILE A 1 191 ? -8.019 -16.257 -10.216 1.00 42.25 191 ILE A CA 1
ATOM 1474 C C . ILE A 1 191 ? -8.512 -17.630 -10.699 1.00 42.25 191 ILE A C 1
ATOM 1476 O O . ILE A 1 191 ? -7.962 -18.662 -10.311 1.00 42.25 191 ILE A O 1
ATOM 1480 N N . ALA A 1 192 ? -9.512 -17.669 -11.585 1.00 40.72 192 ALA A N 1
ATOM 1481 C CA . ALA A 1 192 ? -10.017 -18.915 -12.160 1.00 40.72 192 ALA A CA 1
ATOM 1482 C C . ALA A 1 192 ? -8.970 -19.618 -13.042 1.00 40.72 192 ALA A C 1
ATOM 1484 O O . ALA A 1 192 ? -8.851 -20.843 -12.993 1.00 40.72 192 ALA A O 1
ATOM 1485 N N . ALA A 1 193 ? -8.182 -18.864 -13.814 1.00 39.44 193 ALA A N 1
ATOM 1486 C CA . ALA A 1 193 ? -7.095 -19.400 -14.628 1.00 39.44 193 ALA A CA 1
ATOM 1487 C C . ALA A 1 193 ? -5.951 -19.958 -13.765 1.00 39.44 193 ALA A C 1
ATOM 1489 O O . ALA A 1 193 ? -5.461 -21.055 -14.041 1.00 39.44 193 ALA A O 1
ATOM 1490 N N . ALA A 1 194 ? -5.578 -19.262 -12.688 1.00 37.50 194 ALA A N 1
ATOM 1491 C CA . ALA A 1 194 ? -4.585 -19.726 -11.721 1.00 37.50 194 ALA A CA 1
ATOM 1492 C C . ALA A 1 194 ? -5.053 -20.996 -10.985 1.00 37.50 194 ALA A C 1
ATOM 1494 O O . ALA A 1 194 ? -4.297 -21.961 -10.868 1.00 37.50 194 ALA A O 1
ATOM 1495 N N . ALA A 1 195 ? -6.326 -21.054 -10.578 1.00 39.44 195 ALA A N 1
ATOM 1496 C CA . ALA A 1 195 ? -6.923 -22.244 -9.970 1.00 39.44 195 ALA A CA 1
ATOM 1497 C C . ALA A 1 195 ? -6.987 -23.435 -10.946 1.00 39.44 195 ALA A C 1
ATOM 1499 O O . ALA A 1 195 ? -6.717 -24.573 -10.561 1.00 39.44 195 ALA A O 1
ATOM 1500 N N . ALA A 1 196 ? -7.293 -23.188 -12.224 1.00 45.75 196 ALA A N 1
ATOM 1501 C CA . ALA A 1 196 ? -7.303 -24.219 -13.261 1.00 45.75 196 ALA A CA 1
ATOM 1502 C C . ALA A 1 196 ? -5.893 -24.731 -13.607 1.00 45.75 196 ALA A C 1
ATOM 1504 O O . ALA A 1 196 ? -5.733 -25.912 -13.915 1.00 45.75 196 ALA A O 1
ATOM 1505 N N . ALA A 1 197 ? -4.874 -23.869 -13.545 1.00 43.03 197 ALA A N 1
ATOM 1506 C CA . ALA A 1 197 ? -3.477 -24.262 -13.700 1.00 43.03 197 ALA A CA 1
ATOM 1507 C C . ALA A 1 197 ? -3.003 -25.123 -12.517 1.00 43.03 197 ALA A C 1
ATOM 1509 O O . ALA A 1 197 ? -2.415 -26.178 -12.737 1.00 43.03 197 ALA A O 1
ATOM 1510 N N . ALA A 1 198 ? -3.355 -24.750 -11.282 1.00 43.78 198 ALA A N 1
ATOM 1511 C CA . ALA A 1 198 ? -3.052 -25.537 -10.084 1.00 43.78 198 ALA A CA 1
ATOM 1512 C C . ALA A 1 198 ? -3.776 -26.899 -10.059 1.00 43.78 198 ALA A C 1
ATOM 1514 O O . ALA A 1 198 ? -3.221 -27.892 -9.600 1.00 43.78 198 ALA A O 1
ATOM 1515 N N . ALA A 1 199 ? -4.997 -26.980 -10.601 1.00 52.69 199 ALA A N 1
ATOM 1516 C CA . ALA A 1 199 ? -5.744 -28.236 -10.715 1.00 52.69 199 ALA A CA 1
ATOM 1517 C C . ALA A 1 199 ? -5.211 -29.182 -11.810 1.00 52.69 199 ALA A C 1
ATOM 1519 O O . ALA A 1 199 ? -5.523 -30.373 -11.794 1.00 52.69 199 ALA A O 1
ATOM 1520 N N . LYS A 1 200 ? -4.424 -28.669 -12.768 1.00 50.28 200 LYS A N 1
ATOM 1521 C CA . LYS A 1 200 ? -3.778 -29.471 -13.820 1.00 50.28 200 LYS A CA 1
ATOM 1522 C C . LYS A 1 200 ? -2.447 -30.089 -13.393 1.00 50.28 200 LYS A C 1
ATOM 1524 O O . LYS A 1 200 ? -1.958 -30.947 -14.120 1.00 50.28 200 LYS A O 1
ATOM 1529 N N . ASP A 1 201 ? -1.925 -29.723 -12.224 1.00 51.91 201 ASP A N 1
ATOM 1530 C CA . ASP A 1 201 ? -0.719 -30.317 -11.642 1.00 51.91 201 ASP A CA 1
ATOM 1531 C C . ASP A 1 201 ? -1.005 -30.903 -10.239 1.00 51.91 201 ASP A C 1
ATOM 1533 O O . ASP A 1 201 ? -0.519 -30.409 -9.217 1.00 51.91 201 ASP A O 1
ATOM 1537 N N . PRO A 1 202 ? -1.841 -31.957 -10.127 1.00 43.09 202 PRO A N 1
ATOM 1538 C CA . PRO A 1 202 ? -1.988 -32.667 -8.872 1.00 43.09 202 PRO A CA 1
ATOM 1539 C C . PRO A 1 202 ? -0.754 -33.553 -8.724 1.00 43.09 202 PRO A C 1
ATOM 1541 O O . PRO A 1 202 ? -0.682 -34.589 -9.374 1.00 43.09 202 PRO A O 1
ATOM 1544 N N . HIS A 1 203 ? 0.221 -33.112 -7.924 1.00 44.22 203 HIS A N 1
ATOM 1545 C CA . HIS A 1 203 ? 1.347 -33.899 -7.408 1.00 44.22 203 HIS A CA 1
ATOM 1546 C C . HIS A 1 203 ? 1.547 -35.263 -8.082 1.00 44.22 203 HIS A C 1
ATOM 1548 O O . HIS A 1 203 ? 0.883 -36.239 -7.729 1.00 44.22 203 HIS A O 1
ATOM 1554 N N . GLN A 1 204 ? 2.533 -35.363 -8.972 1.00 38.75 204 GLN A N 1
ATOM 1555 C CA . GLN A 1 204 ? 3.178 -36.646 -9.209 1.00 38.75 204 GLN A CA 1
ATOM 1556 C C . GLN A 1 204 ? 3.729 -37.112 -7.847 1.00 38.75 204 GLN A C 1
ATOM 1558 O O . GLN A 1 204 ? 4.602 -36.440 -7.287 1.00 38.75 204 GLN A O 1
ATOM 1563 N N . PRO A 1 205 ? 3.211 -38.201 -7.251 1.00 39.28 205 PRO A N 1
ATOM 1564 C CA . PRO A 1 205 ? 3.793 -38.728 -6.039 1.00 39.28 205 PRO A CA 1
ATOM 1565 C C . PRO A 1 205 ? 5.044 -39.472 -6.490 1.00 39.28 205 PRO A C 1
ATOM 1567 O O . PRO A 1 205 ? 4.956 -40.566 -7.049 1.00 39.28 205 PRO A O 1
ATOM 1570 N N . THR A 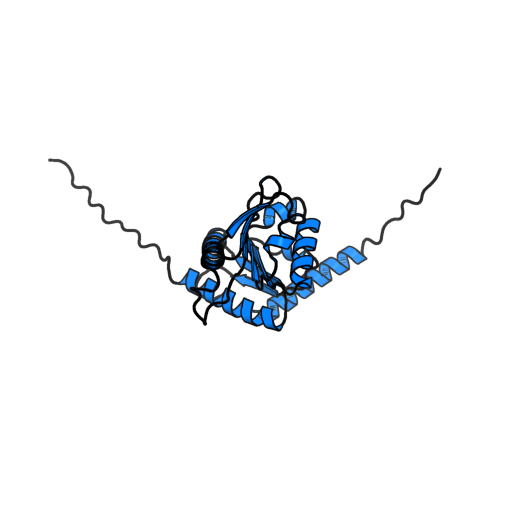1 206 ? 6.227 -38.902 -6.277 1.00 43.66 206 THR A N 1
ATOM 1571 C CA . THR A 1 206 ? 7.423 -39.741 -6.193 1.00 43.66 206 THR A CA 1
ATOM 1572 C C . THR A 1 206 ? 7.312 -40.502 -4.882 1.00 43.66 206 THR A C 1
ATOM 1574 O O . THR A 1 206 ? 7.743 -40.035 -3.830 1.00 43.66 206 THR A O 1
ATOM 1577 N N . GLY A 1 207 ? 6.603 -41.628 -4.962 1.00 38.25 207 GLY A N 1
ATOM 1578 C CA . GLY A 1 207 ? 6.610 -42.663 -3.952 1.00 38.25 207 GLY A CA 1
ATOM 1579 C C . GLY A 1 207 ? 8.031 -43.170 -3.739 1.00 38.25 207 GLY A C 1
ATOM 1580 O O . GLY A 1 207 ? 8.816 -43.300 -4.678 1.00 38.25 207 GLY A O 1
ATOM 1581 N N . ASP A 1 208 ? 8.310 -43.401 -2.467 1.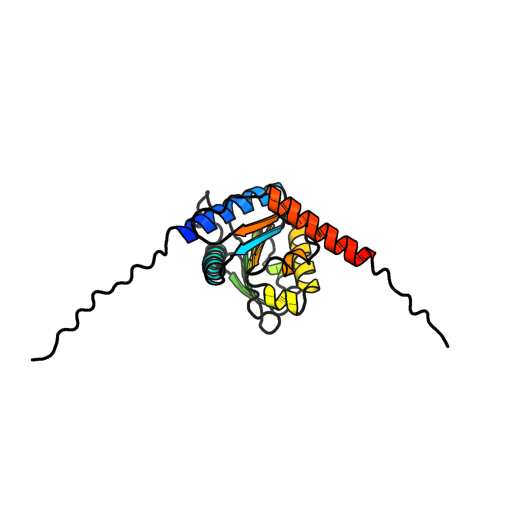00 45.97 208 ASP A N 1
ATOM 1582 C CA . ASP A 1 208 ? 9.523 -43.950 -1.888 1.00 45.97 208 ASP A CA 1
ATOM 1583 C C . ASP A 1 208 ? 9.926 -45.341 -2.410 1.00 45.97 208 ASP A C 1
ATOM 1585 O O . ASP A 1 208 ? 9.100 -46.122 -2.885 1.00 45.97 208 ASP A O 1
ATOM 1589 N N . ALA A 1 209 ? 11.188 -45.655 -2.097 1.00 41.28 209 ALA A N 1
ATOM 1590 C CA . ALA A 1 209 ? 11.763 -46.978 -1.836 1.00 41.28 209 ALA A CA 1
ATOM 1591 C C . ALA A 1 209 ? 12.115 -47.876 -3.036 1.00 41.28 209 ALA A C 1
ATOM 1593 O O . ALA A 1 209 ? 11.274 -48.576 -3.593 1.00 41.28 209 ALA A O 1
ATOM 1594 N N . THR A 1 210 ? 13.422 -47.966 -3.312 1.00 47.16 210 THR A N 1
ATOM 1595 C CA . THR A 1 210 ? 14.272 -49.099 -2.869 1.00 47.16 210 THR A CA 1
ATOM 1596 C C . THR A 1 210 ? 15.725 -48.663 -2.773 1.00 47.16 210 THR A C 1
ATOM 1598 O O . THR A 1 210 ? 16.139 -47.866 -3.643 1.00 47.16 210 THR A O 1
#

Radius of gyration: 20.55 Å; chains: 1; bounding box: 47×93×44 Å

pLDDT: mean 70.41, std 20.37, range [31.97, 97.25]

Foldseek 3Di:
DDDDDDPPPPPDDPPPLQLVLLQVVVQVQLVVCLVPNLEEEEADQDPVSLVSVLVVLLVQCQCAPPPDDPSGDGQQKEWECVPPLVFFIWMRGNNDIDTHNQCVPPVVVSCVPGQEYEYEDCVVVLVPPVVRVLVSSVVCVVVNRRYYYYDNDCLSVLLRPGPYFYDYDPDDSPDDPPPSVVSVVVSVVSVVVSVVVVVVCDDPPPDDDD